Protein AF-A0A931D5M5-F1 (afdb_monomer)

Organism: NCBI:txid2758695

Sequence (207 aa):
MRTLISLIGKIFLRDEIYSTKKAITEIIHSKNYLMAQNELLLSALIAGEDRRYLKHAGYDPIAIVRAIRNKILHNRTEGASTIEQQLTRTITGKYERTATRKIKEIIISCALSATFKKQEIAYCYISTAYYGWGMNNIQQAYSRLKLNNSSLTQLQAAKLIARLRYPEPQKPQKSRKQKILLRARYIMDLQKNHSTKEDLGINNAAI

Foldseek 3Di:
DLPPLQVVCCVPVVVLLVQLVVVLVVLCPDPLLVLLPAVLLLLLLCLQQNVCLVVDQQFDPVLVVVQVCCCVPPVDHDDRGHLLLLSSCLSVVDDDPDPVVSSNSSSSSNSCSVPDDSSSSSSSSQAQAALAQPCRGNVSVCVVVVHDSVPQDSLNSLLSSLSSVQRAYNPGDPVSSVSSNVSSVSSVVSSVVVVPDDDPPPPPPDD

Radius of gyration: 17.16 Å; Cα contacts (8 Å, |Δi|>4): 255; chains: 1; bounding box: 44×45×46 Å

pLDDT: mean 89.65, std 15.26, range [30.61, 98.75]

Solvent-accessible surface area (backbone atoms only — not comparable to full-atom values): 11383 Å² total; per-residue (Å²): 113,78,65,58,54,51,52,53,34,59,69,79,36,39,66,62,42,51,53,53,51,51,51,50,59,56,38,68,76,32,72,36,24,62,70,32,73,38,71,56,42,52,53,28,40,35,47,60,62,25,80,56,62,90,78,47,56,23,53,41,68,68,41,40,53,50,24,52,49,35,34,72,78,63,73,39,88,57,83,42,64,31,65,43,28,52,35,42,33,63,75,68,67,63,78,70,98,46,70,68,55,52,52,52,31,39,44,42,8,32,56,46,50,75,73,47,55,71,67,57,53,52,24,47,30,54,16,53,40,55,41,30,64,85,12,60,22,39,59,47,40,29,64,74,68,69,56,49,82,93,75,60,45,66,67,56,29,17,36,54,49,26,12,65,84,47,47,43,57,82,71,85,48,74,70,56,55,48,54,21,50,56,45,14,52,52,22,52,50,44,45,62,73,54,73,77,64,89,80,78,80,75,70,95,78,77,135

Secondary structure (DSSP, 8-state):
-HHHHHHHHHHHSHHHHHHHHHHHHHHHTSHHHHHH--HHHHHHHHHHH-TTGGG-SS--HHHHHHHHHHHHHH--------HHHHHHHHHH------HHHHHHHHHHHHHHHTTS-HHHHHHHHHHH---BTTB-SHHHHHHHHT--GGG--HHHHHHHHHHHHSPBPSS--HHHHHHHHHHHHHHHHHHHHHTTSSTT-------

Structure (mmCIF, N/CA/C/O backbone):
data_AF-A0A931D5M5-F1
#
_entry.id   AF-A0A931D5M5-F1
#
loop_
_atom_site.group_PDB
_atom_site.id
_atom_site.type_symbol
_atom_site.label_atom_id
_atom_site.label_alt_id
_atom_site.label_comp_id
_atom_site.label_asym_id
_atom_site.label_entity_id
_atom_site.label_seq_id
_atom_site.pdbx_PDB_ins_code
_atom_site.Cartn_x
_atom_site.Cartn_y
_atom_site.Cartn_z
_atom_site.occupancy
_atom_site.B_iso_or_equiv
_atom_site.auth_seq_id
_atom_site.auth_comp_id
_atom_site.auth_asym_id
_atom_site.auth_atom_id
_atom_site.pdbx_PDB_model_num
ATOM 1 N N . MET A 1 1 ? -22.701 -4.360 14.345 1.00 49.16 1 MET A N 1
ATOM 2 C CA . MET A 1 1 ? -21.216 -4.441 14.407 1.00 49.16 1 MET A CA 1
ATOM 3 C C . MET A 1 1 ? -20.486 -3.141 14.051 1.00 49.16 1 MET A C 1
ATOM 5 O O . MET A 1 1 ? -19.570 -2.797 14.786 1.00 49.16 1 MET A O 1
ATOM 9 N N . ARG A 1 2 ? -20.854 -2.400 12.984 1.00 52.75 2 ARG A N 1
ATOM 10 C CA . ARG A 1 2 ? -20.194 -1.120 12.609 1.00 52.75 2 ARG A CA 1
ATOM 11 C C . ARG A 1 2 ? -20.194 -0.057 13.725 1.00 52.75 2 ARG A C 1
ATOM 13 O O . ARG A 1 2 ? -19.236 0.694 13.854 1.00 52.75 2 ARG A O 1
ATOM 20 N N . THR A 1 3 ? -21.235 -0.025 14.552 1.00 57.47 3 THR A N 1
ATOM 21 C CA . THR A 1 3 ? -21.429 0.957 15.631 1.00 57.47 3 THR A CA 1
ATOM 22 C C . THR A 1 3 ? -20.549 0.713 16.859 1.00 57.47 3 THR A C 1
ATOM 24 O O . THR A 1 3 ? -19.981 1.661 17.388 1.00 57.47 3 THR A O 1
ATOM 27 N N . LEU A 1 4 ? -20.358 -0.542 17.277 1.00 56.69 4 LEU A N 1
ATOM 28 C CA . LEU A 1 4 ? -19.637 -0.867 18.516 1.00 56.69 4 LEU A CA 1
ATOM 29 C C . LEU A 1 4 ? -18.119 -0.633 18.402 1.00 56.69 4 LEU A C 1
ATOM 31 O O . LEU A 1 4 ? -17.522 -0.002 19.268 1.00 56.69 4 LEU A O 1
ATOM 35 N N . ILE A 1 5 ? -17.503 -1.065 17.294 1.00 62.16 5 ILE A N 1
ATOM 36 C CA . ILE A 1 5 ? -16.070 -0.833 17.021 1.00 62.16 5 ILE A CA 1
ATOM 37 C C . ILE A 1 5 ? -15.792 0.669 16.851 1.00 62.16 5 ILE A C 1
ATOM 39 O O . ILE A 1 5 ? -14.771 1.173 17.316 1.00 62.16 5 ILE A O 1
ATOM 43 N N . SER A 1 6 ? -16.728 1.399 16.234 1.00 60.28 6 SER A N 1
ATOM 44 C CA . SER A 1 6 ? -16.649 2.856 16.113 1.00 60.28 6 SER A CA 1
ATOM 45 C C . SER A 1 6 ? -16.713 3.550 17.478 1.00 60.28 6 SER A C 1
ATOM 47 O O . SER A 1 6 ? -15.959 4.494 17.708 1.00 60.28 6 SER A O 1
ATOM 49 N N . LEU A 1 7 ? -17.557 3.069 18.396 1.00 62.12 7 LEU A N 1
ATOM 50 C CA . LEU A 1 7 ? -17.701 3.629 19.741 1.00 62.12 7 LEU A CA 1
ATOM 51 C C . LEU A 1 7 ? -16.447 3.395 20.597 1.00 62.12 7 LEU A C 1
ATOM 53 O O . LEU A 1 7 ? -15.910 4.343 21.162 1.00 62.12 7 LEU A O 1
ATOM 57 N N . ILE A 1 8 ? -15.920 2.166 20.615 1.00 65.94 8 ILE A N 1
ATOM 58 C CA . ILE A 1 8 ? -14.684 1.819 21.342 1.00 65.94 8 ILE A CA 1
ATOM 59 C C . ILE A 1 8 ? -13.495 2.622 20.800 1.00 65.94 8 ILE A C 1
ATOM 61 O O . ILE A 1 8 ? -12.710 3.175 21.571 1.00 65.94 8 ILE A O 1
ATOM 65 N N . GLY A 1 9 ? -13.383 2.746 19.473 1.00 66.50 9 GLY A N 1
ATOM 66 C CA . GLY A 1 9 ? -12.336 3.546 18.839 1.00 66.50 9 GLY A CA 1
ATOM 67 C C . GLY A 1 9 ? -12.401 5.027 19.210 1.00 66.50 9 GLY A C 1
ATOM 68 O O . GLY A 1 9 ? -11.366 5.627 19.486 1.00 66.50 9 GLY A O 1
ATOM 69 N N . LYS A 1 10 ? -13.605 5.609 19.280 1.00 66.19 10 LYS A N 1
ATOM 70 C CA . LYS A 1 10 ? -13.805 7.007 19.696 1.00 66.19 10 LYS A CA 1
ATOM 71 C C . LYS A 1 10 ? -13.414 7.273 21.151 1.00 66.19 10 LYS A C 1
ATOM 73 O O . LYS A 1 10 ? -13.104 8.416 21.461 1.00 66.19 10 LYS A O 1
ATOM 78 N N . ILE A 1 11 ? -13.435 6.256 22.012 1.00 73.12 11 ILE A N 1
ATOM 79 C CA . ILE A 1 11 ? -13.075 6.391 23.429 1.00 73.12 11 ILE A CA 1
ATOM 80 C C . ILE A 1 11 ? -11.569 6.173 23.623 1.00 73.12 11 ILE A C 1
ATOM 82 O O . ILE A 1 11 ? -10.901 7.026 24.193 1.00 73.12 11 ILE A O 1
ATOM 86 N N . PHE A 1 12 ? -11.012 5.073 23.107 1.00 81.62 12 PHE A N 1
ATOM 87 C CA . PHE A 1 12 ? -9.635 4.665 23.426 1.00 81.62 12 PHE A CA 1
ATOM 88 C C . PHE A 1 12 ? -8.576 5.076 22.398 1.00 81.62 12 PHE A C 1
ATOM 90 O O . PHE A 1 12 ? -7.394 5.090 22.726 1.00 81.62 12 PHE A O 1
ATOM 97 N N . LEU A 1 13 ? -8.968 5.379 21.156 1.00 89.12 13 LEU A N 1
ATOM 98 C CA . LEU A 1 13 ? -8.047 5.712 20.058 1.00 89.12 13 LEU A CA 1
ATOM 99 C C . LEU A 1 13 ? -8.404 7.054 19.404 1.00 89.12 13 LEU A C 1
ATOM 101 O O . LEU A 1 13 ? -8.072 7.277 18.240 1.00 89.12 13 LEU A O 1
ATOM 105 N N . ARG A 1 14 ? -9.103 7.944 20.121 1.00 89.62 14 ARG A N 1
ATOM 106 C CA . ARG A 1 14 ? -9.603 9.220 19.585 1.00 89.62 14 ARG A CA 1
ATOM 107 C C . ARG A 1 14 ? -8.501 10.029 18.906 1.00 89.62 14 ARG A C 1
ATOM 109 O O . ARG A 1 14 ?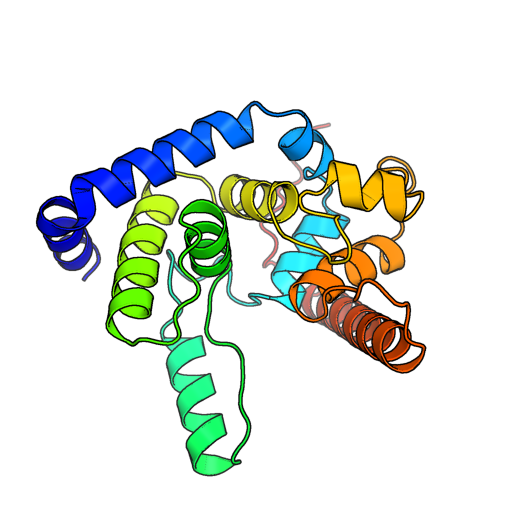 -8.669 10.434 17.758 1.00 89.62 14 ARG A O 1
ATOM 116 N N . ASP A 1 15 ? -7.381 10.207 19.597 1.00 91.12 15 ASP A N 1
ATOM 117 C CA . ASP A 1 15 ? -6.273 11.041 19.131 1.00 91.12 15 ASP A CA 1
ATOM 118 C C . ASP A 1 15 ? -5.525 10.390 17.964 1.00 91.12 15 ASP A C 1
ATOM 120 O O . ASP A 1 15 ? -5.171 11.061 16.994 1.00 91.12 15 ASP A O 1
ATOM 124 N N . GLU A 1 16 ? -5.352 9.065 17.995 1.00 92.62 16 GLU A N 1
ATOM 125 C CA . GLU A 1 16 ? -4.755 8.296 16.894 1.00 92.62 16 GLU A CA 1
ATOM 126 C C . GLU A 1 16 ? -5.644 8.355 15.640 1.00 92.62 16 GLU A C 1
ATOM 128 O O . GLU A 1 16 ? -5.153 8.561 14.531 1.00 92.62 16 GLU A O 1
ATOM 133 N N . ILE A 1 17 ? -6.967 8.246 15.797 1.00 95.00 17 ILE A N 1
ATOM 134 C CA . ILE A 1 17 ? -7.922 8.393 14.694 1.00 95.00 17 ILE A CA 1
ATOM 135 C C . ILE A 1 17 ? -7.897 9.825 14.149 1.00 95.00 17 ILE A C 1
ATOM 137 O O . ILE A 1 17 ? -7.840 10.006 12.934 1.00 95.00 17 ILE A O 1
ATOM 141 N N . TYR A 1 18 ? -7.943 10.836 15.019 1.00 95.06 18 TYR A N 1
ATOM 142 C CA . TYR A 1 18 ? -7.941 12.242 14.613 1.00 95.06 18 TYR A CA 1
ATOM 143 C C . TYR A 1 18 ? -6.662 12.608 13.854 1.00 95.06 18 TYR A C 1
ATOM 145 O O . TYR A 1 18 ? -6.737 13.122 12.738 1.00 95.06 18 TYR A O 1
ATOM 153 N N . SER A 1 19 ? -5.498 12.274 14.413 1.00 96.38 19 SER A N 1
ATOM 154 C CA . SER A 1 19 ? -4.199 12.521 13.777 1.00 96.38 19 SER A CA 1
ATOM 155 C C . SER A 1 19 ? -4.056 11.784 12.444 1.00 96.38 19 SER A C 1
ATOM 157 O O . SER A 1 19 ? -3.632 12.391 11.462 1.00 96.38 19 SER A O 1
ATOM 159 N N . THR A 1 20 ? -4.492 10.521 12.353 1.00 96.56 20 THR A N 1
ATOM 160 C CA . THR A 1 20 ? -4.446 9.762 11.089 1.00 96.56 20 THR A CA 1
ATOM 161 C C . THR A 1 20 ? -5.367 10.373 10.030 1.00 96.56 20 THR A C 1
ATOM 163 O O . THR A 1 20 ? -4.983 10.474 8.866 1.00 96.56 20 THR A O 1
ATOM 166 N N . LYS A 1 21 ? -6.572 10.825 10.410 1.00 97.31 21 LYS A N 1
ATOM 167 C CA . LYS A 1 21 ? -7.480 11.523 9.484 1.00 97.31 21 LYS A CA 1
ATOM 168 C C . LYS A 1 21 ? -6.884 12.842 9.002 1.00 97.31 21 LYS A C 1
ATOM 170 O O . LYS A 1 21 ? -6.918 13.102 7.804 1.00 97.31 21 LYS A O 1
ATOM 175 N N . LYS A 1 22 ? -6.303 13.634 9.908 1.00 97.94 22 LYS A N 1
ATOM 176 C CA . LYS A 1 22 ? -5.623 14.888 9.564 1.00 97.94 22 LYS A CA 1
ATOM 177 C C . LYS A 1 22 ? -4.497 14.647 8.552 1.00 97.94 22 LYS A C 1
ATOM 179 O O . LYS A 1 22 ? -4.464 15.313 7.523 1.00 97.94 22 LYS A O 1
ATOM 184 N N . ALA A 1 23 ? -3.654 13.642 8.791 1.00 97.88 23 ALA A N 1
ATOM 185 C CA . ALA A 1 23 ? -2.578 13.274 7.874 1.00 97.88 23 ALA A CA 1
ATOM 186 C C . ALA A 1 23 ? -3.101 12.890 6.477 1.00 97.88 23 ALA A C 1
ATOM 188 O O . ALA A 1 23 ? -2.530 13.304 5.474 1.00 97.88 23 ALA A O 1
ATOM 189 N N . IL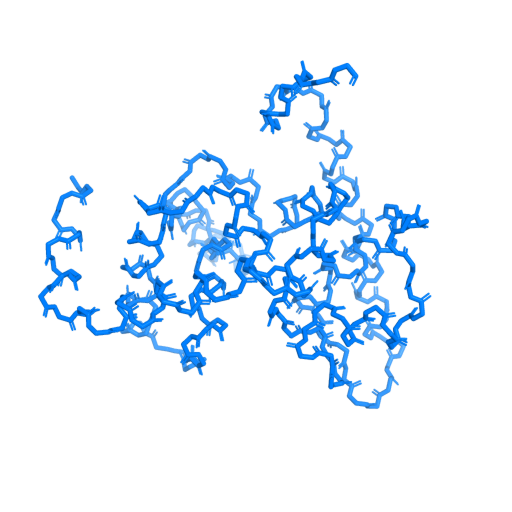E A 1 24 ? -4.207 12.142 6.379 1.00 97.88 24 ILE A N 1
ATOM 190 C CA . ILE A 1 24 ? -4.812 11.803 5.077 1.00 97.88 24 ILE A CA 1
ATOM 191 C C . ILE A 1 24 ? -5.317 13.049 4.355 1.00 97.88 24 ILE A C 1
ATOM 193 O O . ILE A 1 24 ? -5.061 13.192 3.162 1.00 97.88 24 ILE A O 1
ATOM 197 N N . THR A 1 25 ? -5.979 13.965 5.062 1.00 98.06 25 THR A N 1
ATOM 198 C CA . THR A 1 25 ? -6.413 15.236 4.473 1.00 98.06 25 THR A CA 1
ATOM 199 C C . THR A 1 25 ? -5.227 16.026 3.920 1.00 98.06 25 THR A C 1
ATOM 201 O O . THR A 1 25 ? -5.313 16.548 2.813 1.00 98.06 25 THR A O 1
ATOM 204 N N . GLU A 1 26 ? -4.099 16.080 4.630 1.00 98.00 26 GLU A N 1
ATOM 205 C CA . GLU A 1 26 ? -2.875 16.731 4.140 1.00 98.00 26 GLU A CA 1
ATOM 206 C C . GLU A 1 26 ? -2.300 16.019 2.902 1.00 98.00 26 GLU A C 1
ATOM 208 O O . GLU A 1 26 ? -1.929 16.670 1.924 1.00 98.00 26 GLU A O 1
ATOM 213 N N . ILE A 1 27 ? -2.282 14.681 2.902 1.00 98.19 27 ILE A N 1
ATOM 214 C CA . ILE A 1 27 ? -1.800 13.879 1.770 1.00 98.19 27 ILE A CA 1
ATOM 215 C C . ILE A 1 27 ? -2.632 14.144 0.514 1.00 98.19 27 ILE A C 1
ATOM 217 O O . ILE A 1 27 ? -2.037 14.332 -0.545 1.00 98.19 27 ILE A O 1
ATOM 221 N N . ILE A 1 28 ? -3.964 14.204 0.617 1.00 98.19 28 ILE A N 1
ATOM 222 C CA . ILE A 1 28 ? -4.872 14.435 -0.525 1.00 98.19 28 ILE A CA 1
ATOM 223 C C . ILE A 1 28 ? -4.529 15.730 -1.280 1.00 98.19 28 ILE A C 1
ATOM 225 O O . ILE A 1 28 ? -4.653 15.782 -2.501 1.00 98.19 28 ILE A O 1
ATOM 229 N N . HIS A 1 29 ? -4.024 16.752 -0.586 1.00 97.19 29 HIS A N 1
ATOM 230 C CA . HIS A 1 29 ? -3.641 18.033 -1.190 1.00 97.19 29 HIS A CA 1
ATOM 231 C C . HIS A 1 29 ? -2.169 18.086 -1.644 1.00 97.19 29 HIS A C 1
ATOM 233 O O . HIS A 1 29 ? -1.679 19.129 -2.077 1.00 97.19 29 HIS A O 1
ATOM 239 N N . SER A 1 30 ? -1.428 16.979 -1.547 1.00 97.88 30 SER A N 1
ATOM 240 C CA . SER A 1 30 ? 0.002 16.934 -1.861 1.00 97.88 30 SER A CA 1
ATOM 241 C C . SER A 1 30 ? 0.287 16.613 -3.334 1.00 97.88 30 SER A C 1
ATOM 243 O O . SER A 1 30 ? -0.449 15.885 -4.001 1.00 97.88 30 SER A O 1
ATOM 245 N N . LYS A 1 31 ? 1.454 17.050 -3.831 1.00 97.31 31 LYS A N 1
ATOM 246 C CA . LYS A 1 31 ? 1.955 16.656 -5.165 1.00 97.31 31 LYS A CA 1
ATOM 247 C C . LYS A 1 31 ? 2.104 15.136 -5.314 1.00 97.31 31 LYS A C 1
ATOM 249 O O . LYS A 1 31 ? 1.871 14.600 -6.393 1.00 97.31 31 LYS A O 1
ATOM 254 N N . ASN A 1 32 ? 2.456 14.438 -4.231 1.00 97.69 32 ASN A N 1
ATOM 255 C CA . ASN A 1 32 ? 2.562 12.978 -4.222 1.00 97.69 32 ASN A CA 1
ATOM 256 C C . ASN A 1 32 ? 1.213 12.311 -4.512 1.00 97.69 32 ASN A C 1
ATOM 258 O O . ASN A 1 32 ? 1.173 11.307 -5.216 1.00 97.69 32 ASN A O 1
ATOM 262 N N . TYR A 1 33 ? 0.112 12.860 -3.997 1.00 98.31 33 TYR A N 1
ATOM 263 C CA . TYR A 1 33 ? -1.219 12.330 -4.272 1.00 98.31 33 TYR A CA 1
ATOM 264 C C . TYR A 1 33 ? -1.592 12.490 -5.747 1.00 98.31 33 TYR A C 1
ATOM 266 O O . TYR A 1 33 ? -1.984 11.508 -6.370 1.00 98.31 33 TYR A O 1
ATOM 274 N N . LEU A 1 34 ? -1.343 13.662 -6.343 1.00 97.19 34 LEU A N 1
ATOM 275 C CA . LEU A 1 34 ? -1.560 13.884 -7.781 1.00 97.19 34 LEU A CA 1
ATOM 276 C C . LEU A 1 34 ? -0.754 12.903 -8.649 1.00 97.19 34 LEU A C 1
ATOM 278 O O . LEU A 1 34 ? -1.274 12.342 -9.607 1.00 97.19 34 LEU A O 1
ATOM 282 N N . MET A 1 35 ? 0.507 12.634 -8.295 1.00 96.81 35 MET A N 1
ATOM 283 C CA . MET A 1 35 ? 1.324 11.634 -9.000 1.00 96.81 35 MET A CA 1
ATOM 284 C C . MET A 1 35 ? 0.794 10.202 -8.840 1.00 96.81 35 MET A C 1
ATOM 286 O O . MET A 1 35 ? 0.981 9.376 -9.731 1.00 96.81 35 MET A O 1
ATOM 290 N N . ALA A 1 36 ? 0.163 9.893 -7.705 1.00 97.69 36 ALA A N 1
ATOM 291 C CA . ALA A 1 36 ? -0.410 8.581 -7.430 1.00 97.69 36 ALA A CA 1
ATOM 292 C C . ALA A 1 36 ? -1.728 8.324 -8.180 1.00 97.69 36 ALA A C 1
ATOM 294 O O . ALA A 1 36 ? -2.094 7.157 -8.336 1.00 97.69 36 ALA A O 1
ATOM 295 N N . GLN A 1 37 ? -2.418 9.373 -8.649 1.00 97.19 37 GLN A N 1
ATOM 296 C CA . GLN A 1 37 ? -3.671 9.298 -9.412 1.00 97.19 37 GLN A CA 1
ATOM 297 C C . GLN A 1 37 ? -3.444 8.778 -10.840 1.00 97.19 37 GLN A C 1
ATOM 299 O O . GLN A 1 37 ? -3.581 9.490 -11.830 1.00 97.19 37 GLN A O 1
ATOM 304 N N . ASN A 1 38 ? -3.072 7.504 -10.938 1.00 96.56 38 ASN A N 1
ATOM 305 C CA . ASN A 1 38 ? -2.899 6.773 -12.184 1.00 96.56 38 ASN A CA 1
ATOM 306 C C . ASN A 1 38 ? -3.651 5.437 -12.093 1.00 96.56 38 ASN A C 1
ATOM 308 O O . ASN A 1 38 ? -3.416 4.640 -11.178 1.00 96.56 38 ASN A O 1
ATOM 312 N N . GLU A 1 39 ? -4.540 5.172 -13.050 1.00 95.69 39 GLU A N 1
ATOM 313 C CA . GLU A 1 39 ? -5.401 3.983 -13.044 1.00 95.69 39 GLU A CA 1
ATOM 314 C C . GLU A 1 39 ? -4.613 2.670 -13.079 1.00 95.69 39 GLU A C 1
ATOM 316 O O . GLU A 1 39 ? -5.008 1.690 -12.442 1.00 95.69 39 GLU A O 1
ATOM 321 N N . LEU A 1 40 ? -3.455 2.648 -13.749 1.00 97.31 40 LEU A N 1
ATOM 322 C CA . LEU A 1 40 ? -2.593 1.468 -13.785 1.00 97.31 40 LEU A CA 1
ATOM 323 C C . LEU A 1 40 ? -2.037 1.147 -12.396 1.00 97.31 40 LEU A C 1
ATOM 325 O O . LEU A 1 40 ? -1.927 -0.028 -12.040 1.00 97.31 40 LEU A O 1
ATOM 329 N N . LEU A 1 41 ? -1.710 2.172 -11.599 1.00 98.31 41 LEU A N 1
ATOM 330 C CA . LEU A 1 41 ? -1.263 1.997 -10.216 1.00 98.31 41 LEU A CA 1
ATOM 331 C C . LEU A 1 41 ? -2.408 1.535 -9.319 1.00 98.31 41 LEU A C 1
ATOM 333 O O . LEU A 1 41 ? -2.224 0.583 -8.561 1.00 98.31 41 LEU A O 1
ATOM 337 N N . LEU A 1 42 ? -3.581 2.166 -9.429 1.00 97.56 42 LEU A N 1
ATOM 338 C CA . LEU A 1 42 ? -4.760 1.798 -8.644 1.00 97.56 42 LEU A CA 1
ATOM 339 C C . LEU A 1 42 ? -5.166 0.343 -8.904 1.00 97.56 42 LEU A C 1
ATOM 341 O O . LEU A 1 42 ? -5.303 -0.449 -7.971 1.00 97.56 42 LEU A O 1
ATOM 345 N N . SER A 1 43 ? -5.295 -0.023 -10.178 1.00 96.75 43 SER A N 1
ATOM 346 C CA . SER A 1 43 ? -5.646 -1.377 -10.598 1.00 96.75 43 SER A CA 1
ATOM 347 C C . SER A 1 43 ? -4.602 -2.398 -10.132 1.00 96.75 43 SER A C 1
ATOM 349 O O . SER A 1 43 ? -4.956 -3.448 -9.589 1.00 96.75 43 SER A O 1
ATOM 351 N N . ALA A 1 44 ? -3.307 -2.087 -10.269 1.00 97.94 44 ALA A N 1
ATOM 352 C CA . ALA A 1 44 ? -2.239 -2.980 -9.825 1.00 97.94 44 ALA A CA 1
ATOM 353 C C . ALA A 1 44 ? -2.228 -3.152 -8.298 1.00 97.94 44 ALA A C 1
ATOM 355 O O . ALA A 1 44 ? -2.003 -4.264 -7.812 1.00 97.94 44 ALA A O 1
ATOM 356 N N . LEU A 1 45 ? -2.493 -2.078 -7.544 1.00 98.06 45 LEU A N 1
ATOM 357 C CA . LEU A 1 45 ? -2.595 -2.109 -6.087 1.00 98.06 45 LEU A CA 1
ATOM 358 C C . LEU A 1 45 ? -3.744 -3.013 -5.639 1.00 98.06 45 LEU A C 1
ATOM 360 O O . LEU A 1 45 ? -3.520 -3.910 -4.831 1.00 98.06 45 LEU A O 1
ATOM 364 N N . ILE A 1 46 ? -4.948 -2.811 -6.178 1.00 96.38 46 ILE A N 1
ATOM 365 C CA . ILE A 1 46 ? -6.131 -3.599 -5.808 1.00 96.38 46 ILE A CA 1
ATOM 366 C C . ILE A 1 46 ? -5.908 -5.077 -6.149 1.00 96.38 46 ILE A C 1
ATOM 368 O O . ILE A 1 46 ? -6.044 -5.941 -5.284 1.00 96.38 46 ILE A O 1
ATOM 372 N N . ALA A 1 47 ? -5.483 -5.384 -7.378 1.00 95.00 47 ALA A N 1
ATOM 373 C CA . ALA A 1 47 ? -5.240 -6.764 -7.794 1.00 95.00 47 ALA A CA 1
ATOM 374 C C . ALA A 1 47 ? -4.140 -7.439 -6.956 1.00 95.00 47 ALA A C 1
ATOM 376 O O . ALA A 1 47 ? -4.261 -8.602 -6.562 1.00 95.00 47 ALA A O 1
ATOM 377 N N . GLY A 1 48 ? -3.056 -6.714 -6.671 1.00 93.75 48 GLY A N 1
ATOM 378 C CA . GLY A 1 48 ? -1.918 -7.237 -5.931 1.00 93.75 48 GLY A CA 1
ATOM 379 C C . GLY A 1 48 ? -2.192 -7.421 -4.445 1.00 93.75 48 GLY A C 1
ATOM 380 O O . GLY A 1 48 ? -1.931 -8.501 -3.907 1.00 93.75 48 GLY A O 1
ATOM 381 N N . GLU A 1 49 ? -2.675 -6.382 -3.780 1.00 94.69 49 GLU A N 1
ATOM 382 C CA . GLU A 1 49 ? -2.681 -6.287 -2.321 1.00 94.69 49 GLU A CA 1
ATOM 383 C C . GLU A 1 49 ? -4.037 -6.624 -1.698 1.00 94.69 49 GLU A C 1
ATOM 385 O O . GLU A 1 49 ? -4.072 -7.201 -0.612 1.00 94.69 49 GLU A O 1
ATOM 390 N N . ASP A 1 50 ? -5.149 -6.330 -2.377 1.00 95.00 50 ASP A N 1
ATOM 391 C CA . ASP A 1 50 ? -6.483 -6.439 -1.787 1.00 95.00 50 ASP A CA 1
ATOM 392 C C . ASP A 1 50 ? -7.575 -6.675 -2.844 1.00 95.00 50 ASP A C 1
ATOM 394 O O . ASP A 1 50 ? -8.331 -5.785 -3.225 1.00 95.00 50 ASP A O 1
ATOM 398 N N . ARG A 1 51 ? -7.699 -7.918 -3.325 1.00 91.44 51 ARG A N 1
ATOM 399 C CA . ARG A 1 51 ? -8.660 -8.278 -4.391 1.00 91.44 51 ARG A CA 1
ATOM 400 C C . ARG A 1 51 ? -10.129 -8.052 -4.027 1.00 91.44 51 ARG A C 1
ATOM 402 O O . ARG A 1 51 ? -10.985 -8.072 -4.903 1.00 91.44 51 ARG A O 1
ATOM 409 N N . ARG A 1 52 ? -10.442 -7.898 -2.739 1.00 92.62 52 ARG A N 1
ATOM 410 C CA . ARG A 1 52 ? -11.799 -7.630 -2.247 1.00 92.62 52 ARG A CA 1
ATOM 411 C C . ARG A 1 52 ? -11.935 -6.194 -1.753 1.00 92.62 52 ARG A C 1
ATOM 413 O O . ARG A 1 52 ? -12.859 -5.921 -0.993 1.00 92.62 52 ARG A O 1
ATOM 420 N N . TYR A 1 53 ? -11.066 -5.287 -2.206 1.00 95.31 53 TYR A N 1
ATOM 421 C CA . TYR A 1 53 ? -10.966 -3.922 -1.699 1.00 95.31 53 TYR A CA 1
ATOM 422 C C . TYR A 1 53 ? -12.305 -3.185 -1.623 1.00 95.31 53 TYR A C 1
ATOM 424 O O . TYR A 1 53 ? -12.598 -2.515 -0.635 1.00 95.31 53 TYR A O 1
ATOM 432 N N . LEU A 1 54 ? -13.156 -3.352 -2.636 1.00 93.06 54 LEU A N 1
ATOM 433 C CA . LEU A 1 54 ? -14.464 -2.697 -2.707 1.00 93.06 54 LEU A CA 1
ATOM 434 C C . LEU A 1 54 ? -15.561 -3.399 -1.888 1.00 93.06 54 LEU A C 1
ATOM 436 O O . LEU A 1 54 ? -16.636 -2.844 -1.699 1.00 93.06 54 LEU A O 1
ATOM 440 N N . LYS A 1 55 ? -15.300 -4.604 -1.368 1.00 94.00 55 LYS A N 1
ATOM 441 C CA . LYS A 1 55 ? -16.282 -5.475 -0.693 1.00 94.00 55 LYS A CA 1
ATOM 442 C C . LYS A 1 55 ? -16.155 -5.460 0.834 1.00 94.00 55 LYS A C 1
ATOM 444 O O . LYS A 1 55 ? -16.774 -6.280 1.513 1.00 94.00 55 LYS A O 1
ATOM 449 N N . HIS A 1 56 ? -15.340 -4.566 1.392 1.00 95.00 56 HIS A N 1
ATOM 450 C CA . HIS A 1 56 ? -15.122 -4.441 2.836 1.00 95.00 56 HIS A CA 1
ATOM 451 C C . HIS A 1 56 ? -14.970 -2.978 3.276 1.00 95.00 56 HIS A C 1
ATOM 453 O O . HIS A 1 56 ? -15.005 -2.074 2.447 1.00 95.00 56 HIS A O 1
ATOM 459 N N . ALA A 1 57 ? -14.840 -2.722 4.581 1.00 94.25 57 ALA A N 1
ATOM 460 C CA . ALA A 1 57 ? -14.767 -1.368 5.144 1.00 94.25 57 ALA A CA 1
ATOM 461 C C . ALA A 1 57 ? -13.641 -1.237 6.186 1.00 94.25 57 ALA A C 1
ATOM 463 O O . ALA A 1 57 ? -13.898 -1.009 7.367 1.00 94.25 57 ALA A O 1
ATOM 464 N N . GLY A 1 58 ? -12.391 -1.446 5.758 1.00 94.00 58 GLY A N 1
ATOM 465 C CA . GLY A 1 58 ? -11.191 -1.299 6.595 1.00 94.00 58 GLY A CA 1
ATOM 466 C C . GLY A 1 58 ? -10.632 -2.602 7.176 1.00 94.00 58 GLY A C 1
ATOM 467 O O . GLY A 1 58 ? -9.514 -2.631 7.686 1.00 94.00 58 GLY A O 1
ATOM 468 N N . TYR A 1 59 ? -11.378 -3.700 7.102 1.00 95.81 59 TYR A N 1
ATOM 469 C CA . TYR A 1 59 ? -10.876 -5.045 7.369 1.00 95.81 59 TYR A CA 1
ATOM 470 C C . TYR A 1 59 ? -11.704 -6.067 6.600 1.00 95.81 59 TYR A C 1
ATOM 472 O O . TYR A 1 59 ? -12.895 -5.857 6.378 1.00 95.81 59 TYR A O 1
ATOM 480 N N . ASP A 1 60 ? -11.083 -7.186 6.232 1.00 95.94 60 ASP A N 1
ATOM 481 C CA . ASP A 1 60 ? -11.736 -8.250 5.479 1.00 95.94 60 ASP A CA 1
ATOM 482 C C . ASP A 1 60 ? -11.819 -9.553 6.308 1.00 95.94 60 ASP A C 1
ATOM 484 O O . ASP A 1 60 ? -10.836 -10.300 6.376 1.00 95.94 60 ASP A O 1
ATOM 488 N N . PRO A 1 61 ? -12.995 -9.882 6.885 1.00 93.88 61 PRO A N 1
ATOM 489 C CA . PRO A 1 61 ? -13.218 -11.149 7.583 1.00 93.88 61 PRO A CA 1
ATOM 490 C C . PRO A 1 61 ? -12.950 -12.387 6.719 1.00 93.88 61 PRO A C 1
ATOM 492 O O . PRO A 1 61 ? -12.372 -13.359 7.199 1.00 93.88 61 PRO A O 1
ATOM 495 N N . ILE A 1 62 ? -13.327 -12.358 5.437 1.00 93.94 62 ILE A N 1
ATOM 496 C CA . ILE A 1 62 ? -13.149 -13.494 4.523 1.00 93.94 62 ILE A CA 1
ATOM 497 C C . ILE A 1 62 ? -11.661 -13.697 4.233 1.00 93.94 62 ILE A C 1
ATOM 499 O O . ILE A 1 62 ? -11.185 -14.832 4.216 1.00 93.94 62 ILE A O 1
ATOM 503 N N . ALA A 1 63 ? -10.895 -12.618 4.045 1.00 92.06 63 ALA A N 1
ATOM 504 C CA . ALA A 1 63 ? -9.447 -12.717 3.879 1.00 92.06 63 ALA A CA 1
ATOM 505 C C . ALA A 1 63 ? -8.757 -13.240 5.145 1.00 92.06 63 ALA A C 1
ATOM 507 O O . ALA A 1 63 ? -7.834 -14.046 5.024 1.00 92.06 63 ALA A O 1
ATOM 508 N N . ILE A 1 64 ? -9.214 -12.829 6.333 1.00 92.38 64 ILE A N 1
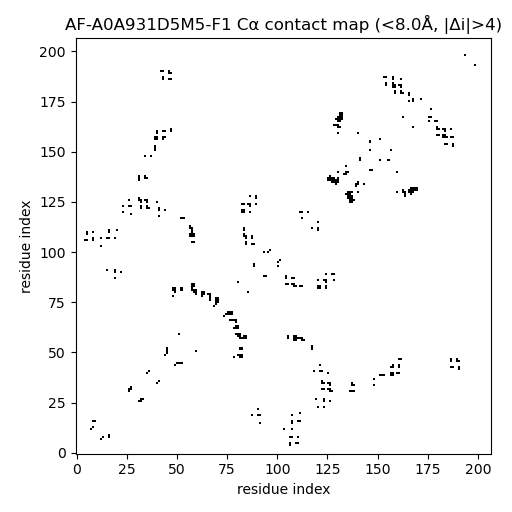ATOM 509 C CA . ILE A 1 64 ? -8.704 -13.324 7.620 1.00 92.38 64 ILE A CA 1
ATOM 510 C C . ILE A 1 64 ? -8.964 -14.826 7.756 1.00 92.38 64 ILE A C 1
ATOM 512 O O . ILE A 1 64 ? -8.017 -15.588 7.948 1.00 92.38 64 ILE A O 1
ATOM 516 N N . VAL A 1 65 ? -10.212 -15.272 7.580 1.00 94.06 65 VAL A N 1
ATOM 517 C CA . VAL A 1 65 ? -10.577 -16.696 7.670 1.00 94.06 65 VAL A CA 1
ATOM 518 C C . VAL A 1 65 ? -9.815 -17.524 6.634 1.00 94.06 65 VAL A C 1
ATOM 520 O O . VAL A 1 65 ? -9.249 -18.563 6.973 1.00 94.06 65 VAL A O 1
ATOM 523 N N . ARG A 1 66 ? -9.711 -17.047 5.385 1.00 92.38 66 ARG A N 1
ATOM 524 C CA . ARG A 1 66 ? -8.916 -17.703 4.333 1.00 92.38 66 ARG A CA 1
ATOM 525 C C . ARG A 1 66 ? -7.447 -17.845 4.733 1.00 92.38 66 ARG A C 1
ATOM 527 O O . ARG A 1 66 ? -6.871 -18.912 4.527 1.00 92.38 66 ARG A O 1
ATOM 534 N N . ALA A 1 67 ? -6.839 -16.791 5.277 1.00 91.31 67 ALA A N 1
ATOM 535 C CA . ALA A 1 67 ? -5.439 -16.817 5.688 1.00 91.31 67 ALA A CA 1
ATOM 536 C C . ALA A 1 67 ? -5.204 -17.793 6.851 1.00 91.31 67 ALA A C 1
ATOM 538 O O . ALA A 1 67 ? -4.243 -18.559 6.806 1.00 91.31 67 ALA A O 1
ATOM 539 N N . ILE A 1 68 ? -6.104 -17.821 7.840 1.00 92.00 68 ILE A N 1
ATOM 540 C CA . ILE A 1 68 ? -6.058 -18.773 8.960 1.00 92.00 68 ILE A CA 1
ATOM 541 C C . ILE A 1 68 ? -6.187 -20.208 8.441 1.00 92.00 68 ILE A C 1
ATOM 543 O O . ILE A 1 68 ? -5.322 -21.039 8.713 1.00 92.00 68 ILE A O 1
ATOM 547 N N . ARG A 1 69 ? -7.206 -20.488 7.619 1.00 94.44 69 ARG A N 1
ATOM 548 C CA . ARG A 1 69 ? -7.428 -21.813 7.023 1.00 94.44 69 ARG A CA 1
ATOM 549 C C . ARG A 1 69 ? -6.207 -22.292 6.238 1.00 94.44 69 ARG A C 1
ATOM 551 O O . ARG A 1 69 ? -5.781 -23.428 6.401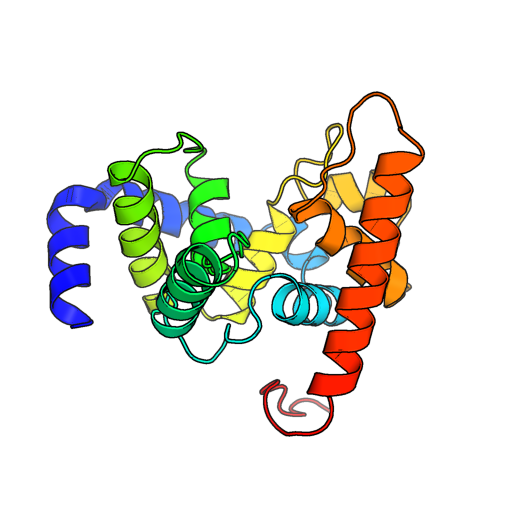 1.00 94.44 69 ARG A O 1
ATOM 558 N N . ASN A 1 70 ? -5.622 -21.438 5.398 1.00 91.44 70 ASN A N 1
ATOM 559 C CA . ASN A 1 70 ? -4.457 -21.807 4.592 1.00 91.44 70 ASN A CA 1
ATOM 560 C C . ASN A 1 70 ? -3.199 -22.033 5.446 1.00 91.44 70 ASN A C 1
ATOM 562 O O . ASN A 1 70 ? -2.384 -22.894 5.110 1.00 91.44 70 ASN A O 1
ATOM 566 N N . LYS A 1 71 ? -3.066 -21.327 6.576 1.00 92.00 71 LYS A N 1
ATOM 567 C CA . LYS A 1 71 ? -1.991 -21.575 7.537 1.00 92.00 71 LYS A CA 1
ATOM 568 C C . LYS A 1 71 ? -2.166 -22.909 8.265 1.00 92.00 71 LYS A C 1
ATOM 570 O O . LYS A 1 71 ? -1.182 -23.622 8.405 1.00 92.00 71 LYS A O 1
ATOM 575 N N . ILE A 1 72 ? -3.383 -23.249 8.687 1.00 94.38 72 ILE A N 1
ATOM 576 C CA . ILE A 1 72 ? -3.668 -24.493 9.420 1.00 94.38 72 ILE A CA 1
ATOM 577 C C . ILE A 1 72 ? -3.579 -25.712 8.495 1.00 94.38 72 ILE A C 1
ATOM 579 O O . ILE A 1 72 ? -2.870 -26.659 8.805 1.00 94.38 72 ILE A O 1
ATOM 583 N N . LEU A 1 73 ? -4.256 -25.677 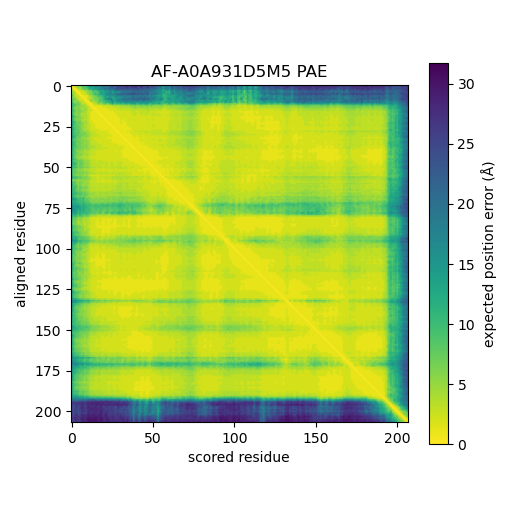7.344 1.00 94.75 73 LEU A N 1
ATOM 584 C CA . LEU A 1 73 ? -4.388 -26.848 6.469 1.00 94.75 73 LEU A CA 1
ATOM 585 C C . LEU A 1 73 ? -3.186 -27.070 5.544 1.00 94.75 73 LEU A C 1
ATOM 587 O O . LEU A 1 73 ? -2.916 -28.197 5.154 1.00 94.75 73 LEU A O 1
ATOM 591 N N . HIS A 1 74 ? -2.475 -26.004 5.164 1.00 93.25 74 HIS A N 1
ATOM 592 C CA . HIS A 1 74 ? -1.432 -26.075 4.130 1.00 93.25 74 HIS A CA 1
ATOM 593 C C . HIS A 1 74 ? -0.085 -25.495 4.582 1.00 93.25 74 HIS A C 1
ATOM 595 O O . HIS A 1 74 ? 0.809 -25.311 3.757 1.00 93.25 74 HIS A O 1
ATOM 601 N N . ASN A 1 75 ? 0.051 -25.114 5.860 1.00 90.56 75 ASN A N 1
ATOM 602 C CA . ASN A 1 75 ? 1.206 -24.389 6.408 1.00 90.56 75 ASN A CA 1
ATOM 603 C C . ASN A 1 75 ? 1.626 -23.151 5.580 1.00 90.56 75 ASN A C 1
ATOM 605 O O . ASN A 1 75 ? 2.772 -22.697 5.624 1.00 90.56 75 ASN A O 1
ATOM 609 N N . ARG A 1 76 ? 0.689 -22.569 4.821 1.00 87.56 76 ARG A N 1
ATOM 610 C CA . ARG A 1 76 ? 0.951 -21.494 3.862 1.00 87.56 76 ARG A CA 1
ATOM 611 C C . ARG A 1 76 ? 0.509 -20.154 4.435 1.00 87.56 76 ARG A C 1
ATOM 613 O O . ARG A 1 76 ? -0.671 -19.929 4.684 1.00 87.56 76 ARG A O 1
ATOM 620 N N . THR A 1 77 ? 1.457 -19.234 4.593 1.00 85.62 77 THR A N 1
ATOM 621 C CA . THR A 1 77 ? 1.175 -17.871 5.063 1.00 85.62 77 THR A CA 1
ATOM 622 C C . THR A 1 77 ? 0.669 -16.994 3.920 1.00 85.62 77 THR A C 1
ATOM 624 O O . THR A 1 77 ? 1.337 -16.846 2.895 1.00 85.62 77 THR A O 1
ATOM 627 N N . GLU A 1 78 ? -0.481 -16.352 4.116 1.00 82.50 78 GLU A N 1
ATOM 628 C CA . GLU A 1 78 ? -1.062 -15.412 3.157 1.00 82.50 78 GLU A CA 1
ATOM 629 C C . GLU A 1 78 ? -1.387 -14.063 3.800 1.00 82.50 78 GLU A C 1
ATOM 631 O O . GLU A 1 78 ? -1.610 -13.958 5.005 1.00 82.50 78 GLU A O 1
ATOM 636 N N . GLY A 1 79 ? -1.413 -13.015 2.976 1.00 83.25 79 GLY A N 1
ATOM 637 C CA . GLY A 1 79 ? -1.844 -11.692 3.409 1.00 83.25 79 GLY A CA 1
ATOM 638 C C . GLY A 1 79 ? -3.347 -11.661 3.700 1.00 83.25 79 GLY A C 1
ATOM 639 O O . GLY A 1 79 ? -4.156 -12.103 2.877 1.00 83.25 79 GLY A O 1
ATOM 640 N N . ALA A 1 80 ? -3.690 -11.110 4.863 1.00 89.75 80 ALA A N 1
ATOM 641 C CA . ALA A 1 80 ? -5.057 -10.783 5.278 1.00 89.75 80 ALA A CA 1
ATOM 642 C C . ALA A 1 80 ? -5.253 -9.280 5.550 1.00 89.75 80 ALA A C 1
ATOM 644 O O . ALA A 1 80 ? -6.316 -8.880 6.015 1.00 89.75 80 ALA A O 1
ATOM 645 N N . SER A 1 81 ? -4.218 -8.455 5.330 1.00 94.88 81 SER A N 1
ATOM 646 C CA . SER A 1 81 ? -4.313 -7.016 5.598 1.00 94.88 81 SER A CA 1
ATOM 647 C C . SER A 1 81 ? -4.897 -6.276 4.402 1.00 94.88 81 SER A C 1
ATOM 649 O O . SER A 1 81 ? -4.454 -6.516 3.283 1.00 94.88 81 SER A O 1
ATOM 651 N N . THR A 1 82 ? -5.847 -5.377 4.650 1.00 97.69 82 THR A N 1
ATOM 652 C CA . THR A 1 82 ? -6.472 -4.540 3.613 1.00 97.69 82 THR A CA 1
ATOM 653 C C . THR A 1 82 ? -5.629 -3.307 3.303 1.00 97.69 82 THR A C 1
ATOM 655 O O . THR A 1 82 ? -4.743 -2.954 4.082 1.00 97.69 82 THR A O 1
ATOM 658 N N . ILE A 1 83 ? -5.902 -2.610 2.199 1.00 98.31 83 ILE A N 1
ATOM 659 C CA . ILE A 1 83 ? -5.178 -1.371 1.849 1.00 98.31 83 ILE A CA 1
ATOM 660 C C . ILE A 1 83 ? -5.318 -0.294 2.942 1.00 98.31 83 ILE A C 1
ATOM 662 O O . ILE A 1 83 ? -4.330 0.362 3.264 1.00 98.31 83 ILE A O 1
ATOM 666 N N . GLU A 1 84 ? -6.481 -0.148 3.587 1.00 98.25 84 GLU A N 1
ATOM 667 C CA . GLU A 1 84 ? -6.666 0.803 4.701 1.00 98.25 84 GLU A CA 1
ATOM 668 C C . GLU A 1 84 ? -5.746 0.483 5.881 1.00 98.25 84 GLU A C 1
ATOM 670 O O . GLU A 1 84 ? -5.187 1.383 6.508 1.00 98.25 84 GLU A O 1
ATOM 675 N N . GLN A 1 85 ? -5.553 -0.806 6.158 1.00 97.81 85 GLN A N 1
ATOM 676 C CA . GLN A 1 85 ? -4.651 -1.280 7.203 1.00 97.81 85 GLN A CA 1
ATOM 677 C C . GLN A 1 85 ? -3.194 -1.005 6.859 1.00 97.81 85 GLN A C 1
ATOM 679 O O . GLN A 1 85 ? -2.409 -0.636 7.73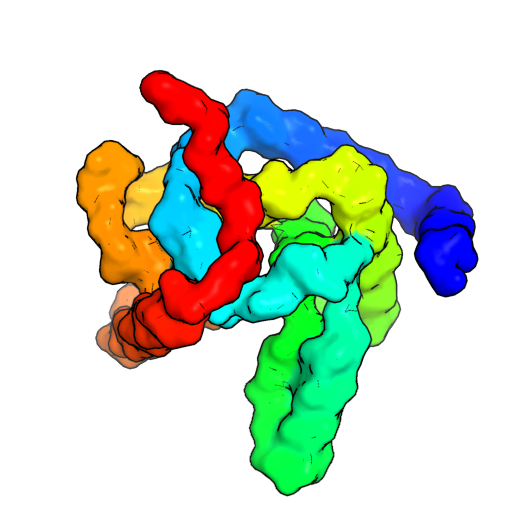4 1.00 97.81 85 GLN A O 1
ATOM 684 N N . GLN A 1 86 ? -2.830 -1.155 5.585 1.00 97.69 86 GLN A N 1
ATOM 685 C CA . GLN A 1 86 ? -1.493 -0.804 5.121 1.00 97.69 86 GLN A CA 1
ATOM 686 C C . GLN A 1 86 ? -1.254 0.709 5.227 1.00 97.69 86 GLN A C 1
ATOM 688 O O . GLN A 1 86 ? -0.234 1.100 5.790 1.00 97.69 86 GLN A O 1
ATOM 693 N N . LEU A 1 87 ? -2.214 1.544 4.812 1.00 98.31 87 LEU A N 1
ATOM 694 C CA . LEU A 1 87 ? -2.143 3.002 4.963 1.00 98.31 87 LEU A CA 1
ATOM 695 C C . LEU A 1 87 ? -2.036 3.428 6.431 1.00 98.31 87 LEU A C 1
ATOM 697 O O . LEU A 1 87 ? -1.154 4.205 6.786 1.00 98.31 87 LEU A O 1
ATOM 701 N N . THR A 1 88 ? -2.896 2.883 7.294 1.00 97.56 88 THR A N 1
ATOM 702 C CA . THR A 1 88 ? -2.892 3.162 8.737 1.00 97.56 88 THR A CA 1
ATOM 703 C C . THR A 1 88 ? -1.519 2.883 9.341 1.00 97.56 88 THR A C 1
ATOM 705 O O . THR A 1 88 ? -0.975 3.702 10.081 1.00 97.56 88 THR A O 1
ATOM 708 N N . ARG A 1 89 ? -0.921 1.738 9.001 1.00 96.25 89 ARG A N 1
ATOM 709 C CA . ARG A 1 89 ? 0.422 1.380 9.460 1.00 96.25 89 ARG A CA 1
ATOM 710 C C . ARG A 1 89 ? 1.492 2.337 8.940 1.00 96.25 89 ARG A C 1
ATOM 712 O O . ARG A 1 89 ? 2.375 2.716 9.703 1.00 96.25 89 ARG A O 1
ATOM 719 N N . THR A 1 90 ? 1.407 2.726 7.670 1.00 96.31 90 THR A N 1
ATOM 720 C CA . THR A 1 90 ? 2.344 3.673 7.059 1.00 96.31 90 THR A CA 1
ATOM 721 C C . THR A 1 90 ? 2.306 5.032 7.757 1.00 96.31 90 THR A C 1
ATOM 723 O O . THR A 1 90 ? 3.364 5.538 8.112 1.00 96.31 90 THR A O 1
ATOM 726 N N . ILE A 1 91 ? 1.116 5.581 8.023 1.00 96.00 91 ILE A N 1
ATOM 727 C CA . ILE A 1 91 ? 0.958 6.893 8.673 1.00 96.00 91 ILE A CA 1
ATOM 728 C C . ILE A 1 91 ? 1.376 6.847 10.144 1.00 96.00 91 ILE A C 1
ATOM 730 O O . ILE A 1 91 ? 2.082 7.729 10.618 1.00 96.00 91 ILE A O 1
ATOM 734 N N . THR A 1 92 ? 0.948 5.818 10.879 1.00 93.62 92 THR A N 1
ATOM 735 C CA . THR A 1 92 ? 1.233 5.723 12.321 1.00 93.62 92 THR A CA 1
ATOM 736 C C . THR A 1 92 ? 2.682 5.349 12.627 1.00 93.62 92 THR A C 1
ATOM 738 O O . THR A 1 92 ? 3.123 5.522 13.760 1.00 93.62 92 THR A O 1
ATOM 741 N N . GLY A 1 93 ? 3.415 4.786 11.660 1.00 92.94 93 GLY A N 1
ATOM 742 C CA . GLY A 1 93 ? 4.790 4.322 11.853 1.00 92.94 93 GLY A CA 1
ATOM 743 C C . GLY A 1 93 ? 4.922 3.114 12.791 1.00 92.94 93 GLY A C 1
ATOM 744 O O . GLY A 1 93 ? 6.032 2.765 13.188 1.00 92.94 93 GLY A O 1
ATOM 745 N N . LYS A 1 94 ? 3.810 2.461 13.153 1.00 88.38 94 LYS A N 1
ATOM 746 C CA . LYS A 1 94 ? 3.781 1.340 14.104 1.00 88.38 94 LYS A CA 1
ATOM 747 C C . LYS A 1 94 ? 3.941 0.008 13.375 1.00 88.38 94 LYS A C 1
ATOM 749 O O . LYS A 1 94 ? 3.007 -0.475 12.727 1.00 88.38 94 LYS A O 1
ATOM 754 N N . TYR A 1 95 ? 5.122 -0.602 13.468 1.00 88.00 95 TYR A N 1
ATOM 755 C CA . TYR A 1 95 ? 5.481 -1.841 12.756 1.00 88.00 95 TYR A CA 1
ATOM 756 C C . TYR A 1 95 ? 5.693 -3.058 13.676 1.00 88.00 95 TYR A C 1
ATOM 758 O O . TYR A 1 95 ? 5.991 -4.152 13.190 1.00 88.00 95 TYR A O 1
ATOM 766 N N . GLU A 1 96 ? 5.515 -2.903 14.987 1.00 88.75 96 GLU A N 1
ATOM 767 C CA . GLU A 1 96 ? 5.686 -3.960 15.983 1.00 88.75 96 GLU A CA 1
ATOM 768 C C . GLU A 1 96 ? 4.741 -5.147 15.740 1.00 88.75 96 GLU A C 1
ATOM 770 O O . GLU A 1 96 ? 3.545 -4.997 15.516 1.00 88.75 96 GLU A O 1
ATOM 775 N N . ARG A 1 97 ? 5.228 -6.387 15.776 1.00 87.25 97 ARG A N 1
ATOM 776 C CA . ARG A 1 97 ? 4.389 -7.554 15.441 1.00 87.25 97 ARG A CA 1
ATOM 777 C C . ARG A 1 97 ? 3.562 -8.044 16.636 1.00 87.25 97 ARG A C 1
ATOM 779 O O . ARG A 1 97 ? 3.715 -9.181 17.061 1.00 87.25 97 ARG A O 1
ATOM 786 N N . THR A 1 98 ? 2.672 -7.194 17.154 1.00 92.19 98 THR A N 1
ATOM 787 C CA . THR A 1 98 ? 1.784 -7.502 18.293 1.00 92.19 98 THR A CA 1
ATOM 788 C C . THR A 1 98 ? 0.304 -7.532 17.895 1.00 92.19 98 THR A C 1
ATOM 790 O O . THR A 1 98 ? -0.127 -6.848 16.958 1.00 92.19 98 THR A O 1
ATOM 793 N N . ALA A 1 99 ? -0.495 -8.320 18.625 1.00 89.88 99 ALA A N 1
ATOM 794 C CA . ALA A 1 99 ? -1.947 -8.380 18.441 1.00 89.88 99 ALA A CA 1
ATOM 795 C C . ALA A 1 99 ? -2.612 -7.032 18.762 1.00 89.88 99 ALA A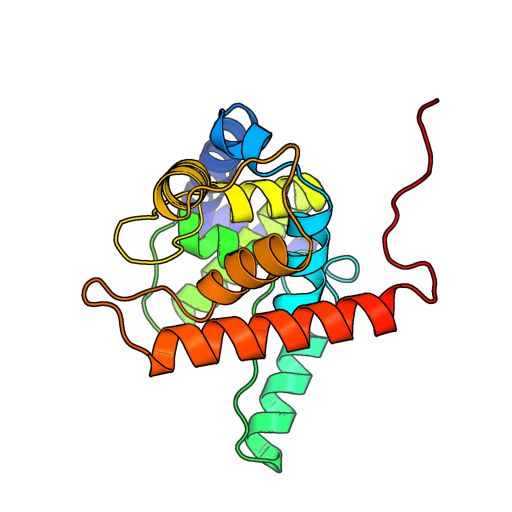 C 1
ATOM 797 O O . ALA A 1 99 ? -3.448 -6.563 17.993 1.00 89.88 99 ALA A O 1
ATOM 798 N N . THR A 1 100 ? -2.172 -6.360 19.831 1.00 90.44 100 THR A N 1
ATOM 799 C CA . THR A 1 100 ? -2.670 -5.039 20.241 1.00 90.44 100 THR A CA 1
ATOM 800 C C . THR A 1 100 ? -2.519 -4.008 19.130 1.00 90.44 100 THR A C 1
ATOM 802 O O . THR A 1 100 ? -3.495 -3.351 18.763 1.00 90.44 100 THR A O 1
ATOM 805 N N . ARG A 1 101 ? -1.329 -3.908 18.520 1.00 92.69 101 ARG A N 1
ATOM 806 C CA . ARG A 1 101 ? -1.116 -3.025 17.368 1.00 92.69 101 ARG A CA 1
ATOM 807 C C . ARG A 1 101 ? -2.042 -3.392 16.210 1.00 92.69 101 ARG A C 1
ATOM 809 O O . ARG A 1 101 ? -2.625 -2.507 15.590 1.00 92.69 101 ARG A O 1
ATOM 816 N N . LYS A 1 102 ? -2.213 -4.687 15.917 1.00 93.00 102 LYS A N 1
ATOM 817 C CA . LYS A 1 102 ? -3.089 -5.136 14.824 1.00 93.00 102 LYS A CA 1
ATOM 818 C C . LYS A 1 102 ? -4.561 -4.777 15.067 1.00 93.00 102 LYS A C 1
ATOM 820 O O . LYS A 1 102 ? -5.236 -4.377 14.123 1.00 93.00 102 LYS A O 1
ATOM 825 N N . ILE A 1 103 ? -5.045 -4.870 16.305 1.00 92.56 103 ILE A N 1
ATOM 826 C CA . ILE A 1 103 ? -6.406 -4.456 16.679 1.00 92.56 103 ILE A CA 1
ATOM 827 C C . ILE A 1 103 ? -6.571 -2.943 16.497 1.00 92.56 103 ILE A C 1
ATOM 829 O O . ILE A 1 103 ? -7.533 -2.513 15.861 1.00 92.56 103 ILE A O 1
ATOM 833 N N . LYS A 1 104 ? -5.609 -2.134 16.964 1.00 93.25 104 LYS A N 1
ATOM 834 C CA . LYS A 1 104 ? -5.617 -0.678 16.735 1.00 93.25 104 LYS A CA 1
ATOM 835 C C . LYS A 1 104 ? -5.643 -0.331 15.243 1.00 93.25 104 LYS A C 1
ATOM 837 O O . LYS A 1 104 ? -6.450 0.494 14.824 1.00 93.25 104 LYS A O 1
ATOM 842 N N . GLU A 1 105 ? -4.822 -1.011 14.438 1.00 95.19 105 GLU A N 1
ATOM 843 C CA . GLU A 1 105 ? -4.779 -0.858 12.977 1.00 95.19 105 GLU A CA 1
ATOM 844 C C . GLU A 1 105 ? -6.158 -1.122 12.349 1.00 95.19 105 GLU A C 1
ATOM 846 O O . GLU A 1 105 ? -6.610 -0.329 11.526 1.00 95.19 105 GLU A O 1
ATOM 851 N N . ILE A 1 106 ? -6.863 -2.179 12.774 1.00 94.94 106 ILE A N 1
ATOM 852 C CA . ILE A 1 106 ? -8.226 -2.498 12.310 1.00 94.94 106 ILE A CA 1
ATOM 853 C C . ILE A 1 106 ? -9.219 -1.394 12.691 1.00 94.94 106 ILE A C 1
ATOM 855 O O . ILE A 1 106 ? -10.000 -0.964 11.843 1.00 94.94 106 ILE A O 1
ATOM 859 N N . ILE A 1 107 ? -9.196 -0.923 13.941 1.00 94.69 107 ILE A N 1
ATOM 860 C CA . ILE A 1 107 ? -10.139 0.095 14.429 1.00 94.69 107 ILE A CA 1
ATOM 861 C C . ILE A 1 107 ? -9.954 1.410 13.663 1.00 94.69 107 ILE A C 1
ATOM 863 O O . ILE A 1 107 ? -10.930 1.977 13.167 1.00 94.69 107 ILE A O 1
ATOM 867 N N . ILE A 1 108 ? -8.707 1.867 13.514 1.00 95.56 108 ILE A N 1
ATOM 868 C CA . ILE A 1 108 ? -8.395 3.086 12.761 1.00 95.56 108 ILE A CA 1
ATOM 869 C C . ILE A 1 108 ? -8.788 2.901 11.290 1.00 95.56 108 ILE A C 1
ATOM 871 O O . ILE A 1 108 ? -9.485 3.750 10.746 1.00 95.56 108 ILE A O 1
ATOM 875 N N . SER A 1 109 ? -8.467 1.761 10.670 1.00 96.94 109 SER A N 1
ATOM 876 C CA . SER A 1 109 ? -8.838 1.467 9.274 1.00 96.94 109 SER A CA 1
ATOM 877 C C . SER A 1 109 ? -10.346 1.525 9.027 1.00 96.94 109 SER A C 1
ATOM 879 O O . SER A 1 109 ? -10.786 2.070 8.014 1.00 96.94 109 SER A O 1
ATOM 881 N N . CYS A 1 110 ? -11.154 1.017 9.964 1.00 96.00 110 CYS A N 1
ATOM 882 C CA . CYS A 1 110 ? -12.612 1.156 9.911 1.00 96.00 110 CYS A CA 1
ATOM 883 C C . CYS A 1 110 ? -13.036 2.630 9.961 1.00 96.00 110 CYS A C 1
ATOM 885 O O . CYS A 1 110 ? -13.906 3.055 9.201 1.00 96.00 110 CYS A O 1
ATOM 887 N N . ALA A 1 111 ? -12.420 3.422 10.845 1.00 94.62 111 ALA A N 1
ATOM 888 C CA . ALA A 1 111 ? -12.719 4.845 10.978 1.00 94.62 111 ALA A CA 1
ATOM 889 C C . ALA A 1 111 ? -12.332 5.646 9.724 1.00 94.62 111 ALA A C 1
ATOM 891 O O . ALA A 1 111 ? -13.057 6.571 9.353 1.00 94.62 111 ALA A O 1
ATOM 892 N N . LEU A 1 112 ? -11.229 5.281 9.063 1.00 95.06 112 LEU A N 1
ATOM 893 C CA . LEU A 1 112 ? -10.806 5.867 7.791 1.00 95.06 112 LEU A CA 1
ATOM 894 C C . LEU A 1 112 ? -11.776 5.521 6.664 1.00 95.06 112 LEU A C 1
ATOM 896 O O . LEU A 1 112 ? -12.243 6.422 5.972 1.00 95.06 112 LEU A O 1
ATOM 900 N N . SER A 1 113 ? -12.146 4.243 6.532 1.00 96.06 113 SER A N 1
ATOM 901 C CA . SER A 1 113 ? -13.100 3.781 5.514 1.00 96.06 113 SER A CA 1
ATOM 902 C C . SER A 1 113 ? -14.495 4.397 5.663 1.00 96.06 113 SER A C 1
ATOM 904 O O . SER A 1 113 ? -15.265 4.369 4.708 1.00 96.06 113 SER A O 1
ATOM 906 N N . ALA A 1 114 ? -14.842 4.907 6.846 1.00 95.12 114 ALA A N 1
ATOM 907 C CA . ALA A 1 114 ? -16.096 5.615 7.088 1.00 95.12 114 ALA A CA 1
ATOM 908 C C . ALA A 1 114 ? -16.027 7.117 6.756 1.00 95.12 114 ALA A C 1
ATOM 910 O O . ALA A 1 114 ? -17.054 7.784 6.793 1.00 95.12 114 ALA A O 1
ATOM 911 N N . THR A 1 115 ? -14.835 7.672 6.515 1.00 95.94 115 THR A N 1
ATOM 912 C CA . THR A 1 115 ? -14.621 9.117 6.296 1.00 95.94 115 THR A CA 1
ATOM 913 C C . THR A 1 115 ? -14.161 9.432 4.878 1.00 95.94 115 THR A C 1
ATOM 915 O O . THR A 1 115 ? -14.612 10.417 4.311 1.00 95.94 115 THR A O 1
ATOM 918 N N . PHE A 1 116 ? -13.289 8.600 4.309 1.00 97.38 116 PHE A N 1
ATOM 919 C CA . PHE A 1 116 ? -12.689 8.824 2.995 1.00 97.38 116 PHE A CA 1
ATOM 920 C C . PHE A 1 116 ? -13.203 7.814 1.973 1.00 97.38 116 PHE A C 1
ATOM 922 O O . PHE A 1 116 ? -13.528 6.670 2.309 1.00 97.38 116 PHE A O 1
ATOM 929 N N . LYS A 1 117 ? -13.236 8.222 0.704 1.00 97.31 117 LYS A N 1
ATOM 930 C CA . LYS A 1 117 ? -13.575 7.338 -0.412 1.00 97.31 117 LYS A CA 1
ATOM 931 C C . LYS A 1 117 ? -12.482 6.282 -0.589 1.00 97.31 117 LYS A C 1
ATOM 933 O O . LYS A 1 117 ? -11.301 6.521 -0.341 1.00 97.31 117 LYS A O 1
ATOM 938 N N . LYS A 1 118 ? -12.864 5.108 -1.101 1.00 96.44 118 LYS A N 1
ATOM 939 C CA . LYS A 1 118 ? -11.931 4.004 -1.399 1.00 96.44 118 LYS A CA 1
ATOM 940 C C . LYS A 1 118 ? -10.768 4.453 -2.290 1.00 96.44 118 LYS A C 1
ATOM 942 O O . LYS A 1 118 ? -9.613 4.185 -1.990 1.00 96.44 118 LYS A O 1
ATOM 947 N N . GLN A 1 119 ? -11.051 5.192 -3.358 1.00 96.94 119 GLN A N 1
ATOM 948 C CA . GLN A 1 119 ? -10.000 5.683 -4.253 1.00 96.94 119 GLN A CA 1
ATOM 949 C C . GLN A 1 119 ? -9.020 6.629 -3.541 1.00 96.94 119 GLN A C 1
ATOM 951 O O . GLN A 1 119 ? -7.814 6.471 -3.698 1.00 96.94 119 GLN A O 1
ATOM 956 N N . GLU A 1 120 ? -9.513 7.539 -2.696 1.00 98.31 120 GLU A N 1
ATOM 957 C CA . GLU A 1 120 ? -8.664 8.454 -1.916 1.00 98.31 120 GLU A CA 1
ATOM 958 C C . GLU A 1 120 ? -7.718 7.677 -0.997 1.00 98.31 120 GLU A C 1
ATOM 960 O O . GLU A 1 120 ? -6.521 7.944 -0.974 1.00 98.31 120 GLU A O 1
ATOM 965 N N . ILE A 1 121 ? -8.219 6.656 -0.293 1.00 98.62 121 ILE A N 1
ATOM 966 C CA . ILE A 1 121 ? -7.389 5.815 0.581 1.00 98.62 121 ILE A CA 1
ATOM 967 C C . ILE A 1 121 ? -6.313 5.073 -0.226 1.00 98.62 121 ILE A C 1
ATOM 969 O O . ILE A 1 121 ? -5.147 5.045 0.178 1.00 98.62 121 ILE A O 1
ATOM 973 N N . ALA A 1 122 ? -6.673 4.495 -1.372 1.00 98.56 122 ALA A N 1
ATOM 974 C CA . ALA A 1 122 ? -5.722 3.802 -2.233 1.00 98.56 122 ALA A CA 1
ATOM 975 C C . ALA A 1 122 ? -4.620 4.738 -2.757 1.00 98.56 122 ALA A C 1
ATOM 977 O O . ALA A 1 122 ? -3.436 4.398 -2.677 1.00 98.56 122 ALA A O 1
ATOM 978 N N . TYR A 1 123 ? -4.981 5.935 -3.225 1.00 98.69 123 TYR A N 1
ATOM 979 C CA . TYR A 1 123 ? -4.014 6.927 -3.697 1.00 98.69 123 TYR A CA 1
ATOM 980 C C . TYR A 1 123 ? -3.152 7.488 -2.566 1.00 98.69 123 TYR A C 1
ATOM 982 O O . TYR A 1 123 ? -1.938 7.600 -2.731 1.00 98.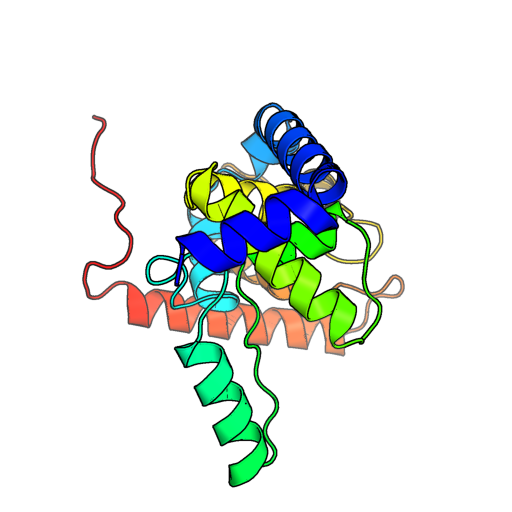69 123 TYR A O 1
ATOM 990 N N . CYS A 1 124 ? -3.720 7.731 -1.384 1.00 98.75 124 CYS A N 1
ATOM 991 C CA . CYS A 1 124 ? -2.950 8.085 -0.193 1.00 98.75 124 CYS A CA 1
ATOM 992 C C . CYS A 1 124 ? -1.913 7.008 0.143 1.00 98.75 124 CYS A C 1
ATOM 994 O O . CYS A 1 124 ? -0.757 7.333 0.422 1.00 98.75 124 CYS A O 1
ATOM 996 N N . TYR A 1 125 ? -2.277 5.728 0.042 1.00 98.75 125 TYR A N 1
ATOM 997 C CA . TYR A 1 125 ? -1.332 4.640 0.270 1.00 98.75 125 TYR A CA 1
ATOM 998 C C . TYR A 1 125 ? -0.211 4.610 -0.772 1.00 98.75 125 TYR A C 1
ATOM 1000 O O . TYR A 1 125 ? 0.961 4.615 -0.400 1.00 98.75 125 TYR A O 1
ATOM 1008 N N . ILE A 1 126 ? -0.541 4.669 -2.064 1.00 98.75 126 ILE A N 1
ATOM 1009 C CA . ILE A 1 126 ? 0.457 4.726 -3.146 1.00 98.75 126 ILE A CA 1
ATOM 1010 C C . ILE A 1 126 ? 1.395 5.923 -2.950 1.00 98.75 126 ILE A C 1
ATOM 1012 O O . ILE A 1 126 ? 2.612 5.791 -3.087 1.00 98.75 126 ILE A O 1
ATOM 1016 N N . SER A 1 127 ? 0.844 7.080 -2.589 1.00 98.56 127 SER A N 1
ATOM 1017 C CA . SER A 1 127 ? 1.602 8.321 -2.448 1.00 98.56 127 SER A CA 1
ATOM 1018 C C . SER A 1 127 ? 2.654 8.266 -1.333 1.00 98.56 127 SER A C 1
ATOM 1020 O O . SER A 1 127 ? 3.742 8.813 -1.509 1.00 98.56 127 SER A O 1
ATOM 1022 N N . THR A 1 128 ? 2.366 7.572 -0.224 1.00 97.94 128 THR A N 1
ATOM 1023 C CA . THR A 1 128 ? 3.171 7.599 1.016 1.00 97.94 128 THR A CA 1
ATOM 1024 C C . THR A 1 128 ? 3.928 6.312 1.321 1.00 97.94 128 THR A C 1
ATOM 1026 O O . THR A 1 128 ? 4.722 6.271 2.259 1.00 97.94 128 THR A O 1
ATOM 1029 N N . ALA A 1 129 ? 3.694 5.240 0.566 1.00 97.75 129 ALA A N 1
ATOM 1030 C CA . ALA A 1 129 ? 4.330 3.967 0.849 1.00 97.75 129 ALA A CA 1
ATOM 1031 C C . ALA A 1 129 ? 5.852 3.979 0.618 1.00 97.75 129 ALA A C 1
ATOM 1033 O O . ALA A 1 129 ? 6.395 4.717 -0.206 1.00 97.75 129 ALA A O 1
ATOM 1034 N N . TYR A 1 130 ? 6.535 3.079 1.328 1.00 97.00 130 TYR A N 1
ATOM 1035 C CA . TYR A 1 130 ? 7.955 2.805 1.142 1.00 97.00 130 TYR A CA 1
ATOM 1036 C C . TYR A 1 130 ? 8.179 1.759 0.043 1.00 97.00 130 TYR A C 1
ATOM 1038 O O . TYR A 1 130 ? 7.710 0.625 0.144 1.00 97.00 130 TYR A O 1
ATOM 1046 N N . TYR A 1 131 ? 8.964 2.116 -0.973 1.00 96.81 131 TYR A N 1
ATOM 1047 C CA . TYR A 1 131 ? 9.279 1.265 -2.128 1.00 96.81 131 TYR A CA 1
ATOM 1048 C C . TYR A 1 131 ? 10.700 0.667 -2.081 1.00 96.81 131 TYR A C 1
ATOM 1050 O O . TYR A 1 131 ? 11.061 -0.151 -2.936 1.00 96.81 131 TYR A O 1
ATOM 1058 N N . GLY A 1 132 ? 11.516 1.031 -1.084 1.00 94.88 132 GLY A N 1
ATOM 1059 C CA . GLY A 1 132 ? 12.901 0.564 -0.934 1.00 94.88 132 GLY A CA 1
ATOM 1060 C C . GLY A 1 132 ? 13.964 1.626 -1.205 1.00 94.88 132 GLY A C 1
ATOM 1061 O O . GLY A 1 132 ? 13.727 2.576 -1.938 1.00 94.88 132 GLY A O 1
ATOM 1062 N N . TRP A 1 133 ? 15.154 1.459 -0.625 1.00 91.25 133 TRP A N 1
ATOM 1063 C CA . TRP A 1 133 ? 16.357 2.271 -0.872 1.00 91.25 133 TRP A CA 1
ATOM 1064 C C . TRP A 1 133 ? 16.104 3.790 -0.998 1.00 91.25 133 TRP A C 1
ATOM 1066 O O . TRP A 1 133 ? 16.390 4.422 -2.018 1.00 91.25 133 TRP A O 1
ATOM 1076 N N . GLY A 1 134 ? 15.534 4.385 0.051 1.00 91.81 134 GLY A N 1
ATOM 1077 C CA . GLY A 1 134 ? 15.258 5.825 0.107 1.00 91.81 134 GLY A CA 1
ATOM 1078 C C . GLY A 1 134 ? 14.084 6.293 -0.760 1.00 91.81 134 GLY A C 1
ATOM 1079 O O . GLY A 1 134 ? 13.867 7.491 -0.861 1.00 91.81 134 GLY A O 1
ATOM 1080 N N . MET A 1 135 ? 13.325 5.382 -1.376 1.00 96.88 135 MET A N 1
ATOM 1081 C CA . MET A 1 135 ? 12.030 5.684 -1.991 1.00 96.88 135 MET A CA 1
ATOM 1082 C C . MET A 1 135 ? 10.938 5.624 -0.914 1.00 96.88 135 MET A C 1
ATOM 1084 O O . MET A 1 135 ? 10.256 4.610 -0.772 1.00 96.88 135 MET A O 1
ATOM 1088 N N . ASN A 1 136 ? 10.812 6.688 -0.123 1.00 96.62 136 ASN A N 1
ATOM 1089 C CA . ASN A 1 136 ? 9.862 6.807 0.991 1.00 96.62 136 ASN A CA 1
ATOM 1090 C C . ASN A 1 136 ? 8.493 7.374 0.570 1.00 96.62 136 ASN A C 1
ATOM 1092 O O . ASN A 1 136 ? 7.631 7.578 1.416 1.00 96.62 136 ASN A O 1
ATOM 1096 N N . ASN A 1 137 ? 8.311 7.673 -0.715 1.00 97.62 137 ASN A N 1
ATOM 1097 C CA . ASN A 1 137 ? 7.056 8.110 -1.318 1.00 97.62 137 ASN A CA 1
ATOM 1098 C C . ASN A 1 137 ? 7.097 7.879 -2.837 1.00 97.62 137 ASN A C 1
ATOM 1100 O O . ASN A 1 137 ? 8.133 7.502 -3.405 1.00 97.62 137 ASN A O 1
ATOM 1104 N N . ILE A 1 138 ? 5.965 8.122 -3.499 1.00 98.19 138 ILE A N 1
ATOM 1105 C CA . ILE A 1 138 ? 5.819 7.892 -4.939 1.00 98.19 138 ILE A CA 1
ATOM 1106 C C . ILE A 1 138 ? 6.739 8.780 -5.785 1.00 98.19 138 ILE A C 1
ATOM 1108 O O . ILE A 1 138 ? 7.325 8.296 -6.751 1.00 98.19 138 ILE A O 1
ATOM 1112 N N . GLN A 1 139 ? 6.942 10.046 -5.407 1.00 98.12 139 GLN A N 1
ATOM 1113 C CA . GLN A 1 139 ? 7.804 10.968 -6.150 1.00 98.12 139 GLN A CA 1
ATOM 1114 C C . GLN A 1 139 ? 9.258 10.489 -6.156 1.00 98.12 139 GLN A C 1
ATOM 1116 O O . GLN A 1 139 ? 9.903 10.448 -7.207 1.00 98.12 139 GLN A O 1
ATOM 1121 N N . GLN A 1 140 ? 9.770 10.071 -4.998 1.00 98.12 140 GLN A N 1
ATOM 1122 C CA . GLN A 1 140 ? 11.112 9.502 -4.886 1.00 98.12 140 GLN A CA 1
ATOM 1123 C C . GLN A 1 140 ? 11.228 8.198 -5.679 1.00 98.12 140 GLN A C 1
ATOM 1125 O O . GLN A 1 140 ? 12.256 7.965 -6.317 1.00 98.12 140 GLN A O 1
ATOM 1130 N N . ALA A 1 141 ? 10.177 7.372 -5.695 1.00 97.88 141 ALA A N 1
ATOM 1131 C CA . ALA A 1 141 ? 10.159 6.157 -6.499 1.00 97.88 141 ALA A CA 1
ATOM 1132 C C . ALA A 1 141 ? 10.212 6.446 -8.005 1.00 97.88 141 ALA A C 1
ATOM 1134 O O . ALA A 1 141 ? 11.006 5.830 -8.716 1.00 97.88 141 ALA A O 1
ATOM 1135 N N . TYR A 1 142 ? 9.429 7.412 -8.484 1.00 98.00 142 TYR A N 1
ATOM 1136 C CA . TYR A 1 142 ? 9.425 7.826 -9.887 1.00 98.00 142 TYR A CA 1
ATOM 1137 C C . TYR A 1 142 ? 10.777 8.376 -10.323 1.00 98.00 142 TYR A C 1
ATOM 1139 O O . TYR A 1 142 ? 11.334 7.903 -11.312 1.00 98.00 142 TYR A O 1
ATOM 1147 N N . SER A 1 143 ? 11.335 9.311 -9.550 1.00 97.25 143 SER A N 1
ATOM 1148 C CA . SER A 1 143 ? 12.652 9.893 -9.825 1.00 97.25 143 SER A CA 1
ATOM 1149 C C . SER A 1 143 ? 13.729 8.809 -9.895 1.00 97.25 143 SER A C 1
ATOM 1151 O O . SER A 1 143 ? 14.452 8.679 -10.884 1.00 97.25 143 SER A O 1
ATOM 1153 N N . ARG A 1 144 ? 13.771 7.935 -8.885 1.00 95.62 144 ARG A N 1
ATOM 1154 C CA . ARG A 1 144 ? 14.774 6.876 -8.787 1.00 95.62 144 ARG A CA 1
ATOM 1155 C C . ARG A 1 144 ? 14.680 5.839 -9.903 1.00 95.62 144 ARG A C 1
ATOM 1157 O O . ARG A 1 144 ? 15.704 5.374 -10.403 1.00 95.62 144 ARG A O 1
ATOM 1164 N N . LEU A 1 145 ? 13.463 5.437 -10.254 1.00 95.56 145 LEU A N 1
ATOM 1165 C CA . LEU A 1 145 ? 13.204 4.433 -11.285 1.00 95.56 145 LEU A CA 1
ATOM 1166 C C . LEU A 1 145 ? 13.112 5.043 -12.690 1.00 95.56 145 LEU A C 1
ATOM 1168 O O . LEU A 1 145 ? 12.873 4.300 -13.642 1.00 95.56 145 LEU A O 1
ATOM 1172 N N . LYS A 1 146 ? 13.325 6.363 -12.815 1.00 97.06 146 LYS A N 1
ATOM 1173 C CA . LYS A 1 146 ? 13.214 7.135 -14.059 1.00 97.06 146 LYS A CA 1
ATOM 1174 C C . LYS A 1 146 ? 11.872 6.895 -14.762 1.00 97.06 146 LYS A C 1
ATOM 1176 O O . LYS A 1 146 ? 11.822 6.641 -15.963 1.00 97.06 146 LYS A O 1
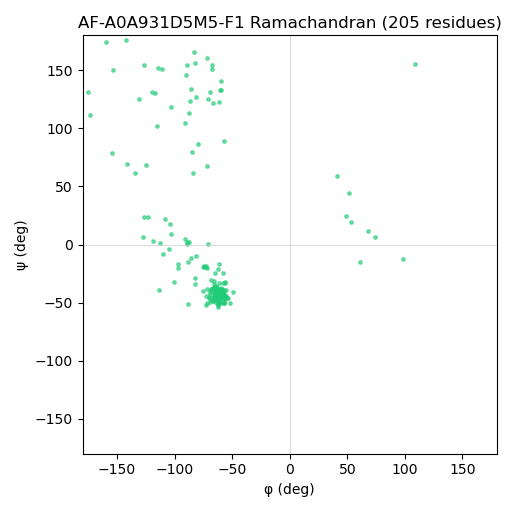ATOM 1181 N N . LEU A 1 147 ? 10.789 6.908 -13.985 1.00 97.19 147 LEU A N 1
ATOM 1182 C CA . LEU A 1 147 ? 9.427 6.732 -14.485 1.00 97.19 147 LEU A CA 1
ATOM 1183 C C . LEU A 1 147 ? 8.818 8.082 -14.858 1.00 97.19 147 LEU A C 1
ATOM 1185 O O . LEU A 1 147 ? 9.043 9.085 -14.183 1.00 97.19 147 LEU A O 1
ATOM 1189 N N . ASN A 1 148 ? 7.994 8.074 -15.900 1.00 96.38 148 ASN A N 1
ATOM 1190 C CA . ASN A 1 148 ? 7.163 9.198 -16.302 1.00 96.38 148 ASN A CA 1
ATOM 1191 C C . ASN A 1 148 ? 5.696 8.773 -16.175 1.00 96.38 148 ASN A C 1
ATOM 1193 O O . ASN A 1 148 ? 5.329 7.693 -16.632 1.00 96.38 148 ASN A O 1
ATOM 1197 N N . ASN A 1 149 ? 4.875 9.598 -15.522 1.00 93.94 149 ASN A N 1
ATOM 1198 C CA . ASN A 1 149 ? 3.482 9.256 -15.251 1.00 93.94 149 ASN A CA 1
ATOM 1199 C C . ASN A 1 149 ? 2.644 9.174 -16.529 1.00 93.94 149 ASN A C 1
ATOM 1201 O O . ASN A 1 149 ? 1.822 8.270 -16.650 1.00 93.94 149 ASN A O 1
ATOM 1205 N N . SER A 1 150 ? 2.900 10.061 -17.492 1.00 94.44 150 SER A N 1
ATOM 1206 C CA . SER A 1 150 ? 2.145 10.136 -18.747 1.00 94.44 150 SER A CA 1
ATOM 1207 C C . SER A 1 150 ? 2.458 8.988 -19.711 1.00 94.44 150 SER A C 1
ATOM 1209 O O . SER A 1 150 ? 1.679 8.723 -20.616 1.00 94.44 150 SER A O 1
ATOM 1211 N N . SER A 1 151 ? 3.588 8.297 -19.528 1.00 96.44 151 SER A N 1
ATOM 1212 C CA . SER A 1 151 ? 4.000 7.145 -20.346 1.00 96.44 151 SER A CA 1
ATOM 1213 C C . SER A 1 151 ? 4.239 5.883 -19.513 1.00 96.44 151 SER A C 1
ATOM 1215 O O . SER A 1 151 ? 4.982 4.982 -19.913 1.00 96.44 151 SER A O 1
ATOM 1217 N N . LEU A 1 152 ? 3.614 5.808 -18.333 1.00 97.69 152 LEU A N 1
ATOM 1218 C CA . LEU A 1 152 ? 3.753 4.670 -17.438 1.00 97.69 152 LEU A CA 1
ATOM 1219 C C . LEU A 1 152 ? 3.126 3.424 -18.071 1.00 97.69 152 LEU A C 1
ATOM 1221 O O . LEU A 1 152 ? 1.935 3.379 -18.355 1.00 97.69 152 LEU A O 1
ATOM 1225 N N . THR A 1 153 ? 3.921 2.375 -18.251 1.00 98.06 153 THR A N 1
ATOM 1226 C CA . THR A 1 153 ? 3.422 1.091 -18.763 1.00 98.06 153 THR A CA 1
ATOM 1227 C C . THR A 1 153 ? 2.793 0.245 -17.653 1.00 98.06 153 THR A C 1
ATOM 1229 O O . THR A 1 153 ? 3.183 0.333 -16.484 1.00 98.06 153 THR A O 1
ATOM 1232 N N . GLN A 1 154 ? 1.897 -0.680 -18.018 1.00 97.12 154 GLN A N 1
ATOM 1233 C CA . GLN A 1 154 ? 1.290 -1.625 -17.068 1.00 97.12 154 GLN A CA 1
ATOM 1234 C C . GLN A 1 154 ? 2.347 -2.436 -16.294 1.00 97.12 154 GLN A C 1
ATOM 1236 O O . GLN A 1 154 ? 2.226 -2.635 -15.085 1.00 97.12 154 GLN A O 1
ATOM 1241 N N . LEU A 1 155 ? 3.429 -2.856 -16.962 1.00 98.06 155 LEU A N 1
ATOM 1242 C CA . LEU A 1 155 ? 4.525 -3.576 -16.310 1.00 98.06 155 LEU A CA 1
ATOM 1243 C C . LEU A 1 155 ? 5.297 -2.688 -15.322 1.00 98.06 155 LEU A C 1
ATOM 1245 O O . LEU A 1 155 ? 5.709 -3.178 -14.270 1.00 98.06 155 LEU A O 1
ATOM 1249 N N . GLN A 1 156 ? 5.518 -1.407 -15.635 1.00 98.38 156 GLN A N 1
ATOM 1250 C CA . GLN A 1 156 ? 6.162 -0.471 -14.706 1.00 98.38 156 GLN A CA 1
ATOM 1251 C C . GLN A 1 156 ? 5.283 -0.212 -13.481 1.00 98.38 156 GLN A C 1
ATOM 1253 O O . GLN A 1 156 ? 5.789 -0.316 -12.363 1.00 98.38 156 GLN A O 1
ATOM 1258 N N . ALA A 1 157 ? 3.981 0.019 -13.674 1.00 98.44 157 ALA A N 1
ATOM 1259 C CA . ALA A 1 157 ? 3.014 0.160 -12.588 1.00 98.44 157 ALA A CA 1
ATOM 1260 C C . ALA A 1 157 ? 2.996 -1.087 -11.685 1.00 98.44 157 ALA A C 1
ATOM 1262 O O . ALA A 1 157 ? 3.205 -0.995 -10.475 1.00 98.44 157 ALA A O 1
ATOM 1263 N N . ALA A 1 158 ? 2.876 -2.281 -12.275 1.00 98.44 158 ALA A N 1
ATOM 1264 C CA . ALA A 1 158 ? 2.890 -3.540 -11.534 1.00 98.44 158 ALA A CA 1
ATOM 1265 C C . ALA A 1 158 ? 4.225 -3.785 -10.806 1.00 98.44 158 ALA A C 1
ATOM 1267 O O . ALA A 1 158 ? 4.237 -4.276 -9.677 1.00 98.44 158 ALA A O 1
ATOM 1268 N N . LYS A 1 159 ? 5.366 -3.417 -11.408 1.00 98.31 159 LYS A N 1
ATOM 1269 C CA . LYS A 1 159 ? 6.686 -3.464 -10.753 1.00 98.31 159 LYS A CA 1
ATOM 1270 C C . LYS A 1 159 ? 6.802 -2.482 -9.594 1.00 98.31 159 LYS A C 1
ATOM 1272 O O . LYS A 1 159 ? 7.530 -2.773 -8.642 1.00 98.31 159 LYS A O 1
ATOM 1277 N N . LEU A 1 160 ? 6.164 -1.323 -9.687 1.00 98.12 160 LEU A N 1
ATOM 1278 C CA . LEU A 1 160 ? 6.158 -0.334 -8.621 1.00 98.12 160 LEU A CA 1
ATOM 1279 C C . LEU A 1 160 ? 5.335 -0.845 -7.435 1.00 98.12 160 LEU A C 1
ATOM 1281 O O . LEU A 1 160 ? 5.864 -0.939 -6.333 1.00 98.12 160 LEU A O 1
ATOM 1285 N N . ILE A 1 161 ? 4.118 -1.334 -7.673 1.00 98.31 161 ILE A N 1
ATOM 1286 C CA . ILE A 1 161 ? 3.286 -1.955 -6.630 1.00 98.31 161 ILE A CA 1
ATOM 1287 C C . ILE A 1 161 ? 3.942 -3.213 -6.040 1.00 98.31 161 ILE A C 1
ATOM 1289 O O . ILE A 1 161 ? 3.934 -3.415 -4.828 1.00 98.31 161 ILE A O 1
ATOM 1293 N N . ALA A 1 162 ? 4.600 -4.045 -6.853 1.00 97.94 162 ALA A N 1
ATOM 1294 C CA . ALA A 1 162 ? 5.314 -5.225 -6.361 1.00 97.94 162 ALA A CA 1
ATOM 1295 C C . ALA A 1 162 ? 6.406 -4.895 -5.321 1.00 97.94 162 ALA A C 1
ATOM 1297 O O . ALA A 1 162 ? 6.741 -5.753 -4.497 1.00 97.94 162 ALA A O 1
ATOM 1298 N N . ARG A 1 163 ? 6.949 -3.668 -5.328 1.00 97.56 163 ARG A N 1
ATOM 1299 C CA . ARG A 1 163 ? 7.929 -3.207 -4.333 1.00 97.56 163 ARG A CA 1
ATOM 1300 C C . ARG A 1 163 ? 7.333 -2.955 -2.954 1.00 97.56 163 ARG A C 1
ATOM 1302 O O . ARG A 1 163 ? 8.086 -3.032 -1.995 1.00 97.56 163 ARG A O 1
ATOM 1309 N N . LEU A 1 164 ? 6.022 -2.758 -2.824 1.00 96.44 164 LEU A N 1
ATOM 1310 C CA . LEU A 1 164 ? 5.370 -2.646 -1.513 1.00 96.44 164 LEU A CA 1
ATOM 1311 C C . LEU A 1 164 ? 5.593 -3.916 -0.679 1.00 96.44 164 LEU A C 1
ATOM 1313 O O . LEU A 1 164 ? 5.929 -3.864 0.502 1.00 96.44 164 LEU A O 1
ATOM 1317 N N . ARG A 1 165 ? 5.504 -5.081 -1.335 1.00 93.81 165 ARG A N 1
ATOM 1318 C CA . ARG A 1 165 ? 5.821 -6.383 -0.732 1.00 93.81 165 ARG A CA 1
ATOM 1319 C C . ARG A 1 165 ? 7.316 -6.696 -0.732 1.00 93.81 165 ARG A C 1
ATOM 1321 O O . ARG A 1 165 ? 7.811 -7.378 0.167 1.00 93.81 165 ARG A O 1
ATOM 1328 N N . TYR A 1 166 ? 8.031 -6.256 -1.762 1.00 95.56 166 TYR A N 1
ATOM 1329 C CA . TYR A 1 166 ? 9.447 -6.554 -1.961 1.00 95.56 166 TYR A CA 1
ATOM 1330 C C . TYR A 1 166 ? 10.264 -5.268 -2.116 1.00 95.56 166 TYR A C 1
ATOM 1332 O O . TYR A 1 166 ? 10.801 -5.037 -3.203 1.00 95.56 166 TYR A O 1
ATOM 1340 N N . PRO A 1 167 ? 10.415 -4.460 -1.048 1.00 93.81 167 PRO A N 1
ATOM 1341 C CA . PRO A 1 167 ? 11.144 -3.202 -1.141 1.00 93.81 167 PRO A CA 1
ATOM 1342 C C . PRO A 1 167 ? 12.582 -3.466 -1.580 1.00 93.81 167 PRO A C 1
ATOM 1344 O O . PRO A 1 167 ? 13.191 -4.479 -1.204 1.00 93.81 167 PRO A O 1
ATOM 1347 N N . GLU A 1 168 ? 13.103 -2.596 -2.436 1.00 89.88 168 GLU A N 1
ATOM 1348 C CA . GLU A 1 168 ? 14.460 -2.715 -2.962 1.00 89.88 168 GLU A CA 1
ATOM 1349 C C . GLU A 1 168 ? 15.490 -2.405 -1.850 1.00 89.88 168 GLU A C 1
ATOM 1351 O O . GLU A 1 168 ? 15.386 -1.366 -1.196 1.00 89.88 168 GLU A O 1
ATOM 1356 N N . PRO A 1 169 ? 16.455 -3.301 -1.563 1.00 91.19 169 PRO A N 1
ATOM 1357 C CA . PRO A 1 169 ? 17.506 -3.037 -0.586 1.00 91.19 169 PRO A CA 1
ATOM 1358 C C . PRO A 1 169 ? 18.503 -2.007 -1.127 1.00 91.19 169 PRO A C 1
ATOM 1360 O O . PRO A 1 169 ? 18.626 -1.833 -2.338 1.00 91.19 169 PRO A O 1
ATOM 1363 N N . GLN A 1 170 ? 19.267 -1.379 -0.229 1.00 90.19 170 GLN A N 1
ATOM 1364 C CA . GLN A 1 170 ? 20.277 -0.381 -0.601 1.00 90.19 170 GLN A CA 1
ATOM 1365 C C . GLN A 1 170 ? 21.311 -0.919 -1.593 1.00 90.19 170 GLN A C 1
ATOM 1367 O O . GLN A 1 170 ? 21.635 -0.250 -2.568 1.00 90.19 170 GLN A O 1
ATOM 1372 N N . LYS A 1 171 ? 21.824 -2.131 -1.352 1.00 91.56 171 LYS A N 1
ATOM 1373 C CA . LYS A 1 171 ? 22.704 -2.835 -2.291 1.00 91.56 171 LYS A CA 1
ATOM 1374 C C . LYS A 1 171 ? 21.830 -3.633 -3.264 1.00 91.56 171 LYS A C 1
ATOM 1376 O O . LYS A 1 171 ? 21.180 -4.579 -2.812 1.00 91.56 171 LYS A O 1
ATOM 1381 N N . PRO A 1 172 ? 21.782 -3.298 -4.567 1.00 85.75 172 PRO A N 1
ATOM 1382 C CA . PRO A 1 172 ? 20.908 -3.986 -5.510 1.00 85.75 172 PRO A CA 1
ATOM 1383 C C . PRO A 1 172 ? 21.229 -5.481 -5.607 1.00 85.75 172 PRO A C 1
ATOM 1385 O O . PRO A 1 172 ? 22.378 -5.874 -5.783 1.00 85.75 172 PRO A O 1
ATOM 1388 N N . GLN A 1 173 ? 20.198 -6.324 -5.547 1.00 91.94 173 GLN A N 1
ATOM 1389 C CA . GLN A 1 173 ? 20.335 -7.780 -5.638 1.00 91.94 173 GLN A CA 1
ATOM 1390 C C . GLN A 1 173 ? 19.549 -8.318 -6.835 1.00 91.94 173 GLN A C 1
ATOM 1392 O O . GLN A 1 173 ? 18.360 -8.017 -6.989 1.00 91.94 173 GLN A O 1
ATOM 1397 N N . LYS A 1 174 ? 20.181 -9.169 -7.658 1.00 92.75 174 LYS A N 1
ATOM 1398 C CA . LYS A 1 174 ? 19.519 -9.830 -8.801 1.00 92.75 174 LYS A CA 1
ATOM 1399 C C . LYS A 1 174 ? 18.273 -10.608 -8.357 1.00 92.75 174 LYS A C 1
ATOM 1401 O O . LYS A 1 174 ? 17.206 -10.449 -8.947 1.00 92.75 174 LYS A O 1
ATOM 1406 N N . SER A 1 175 ? 18.374 -11.349 -7.253 1.00 94.62 175 SER A N 1
ATOM 1407 C CA . SER A 1 175 ? 17.263 -12.110 -6.666 1.00 94.62 175 SER A CA 1
ATOM 1408 C C . SER A 1 175 ? 16.077 -11.222 -6.262 1.00 94.62 175 SER A C 1
ATOM 1410 O O . SER A 1 175 ? 14.922 -11.595 -6.470 1.00 94.62 175 SER A O 1
ATOM 1412 N N . ARG A 1 176 ? 16.325 -10.010 -5.739 1.00 95.06 176 ARG A N 1
ATOM 1413 C CA . ARG A 1 176 ? 15.257 -9.050 -5.417 1.00 95.06 176 ARG A CA 1
ATOM 1414 C C . ARG A 1 176 ? 14.556 -8.551 -6.675 1.00 95.06 176 ARG A C 1
ATOM 1416 O O . ARG A 1 176 ? 13.327 -8.553 -6.717 1.00 95.06 176 ARG A O 1
ATOM 1423 N N . LYS A 1 177 ? 15.320 -8.169 -7.702 1.00 94.31 177 LYS A N 1
ATOM 1424 C CA . LYS A 1 177 ? 14.764 -7.727 -8.991 1.00 94.31 177 LYS A CA 1
ATOM 1425 C C . LYS A 1 177 ? 13.900 -8.817 -9.628 1.00 94.31 177 LYS A C 1
ATOM 1427 O O . LYS A 1 177 ? 12.822 -8.517 -10.138 1.00 94.31 177 LYS A O 1
ATOM 1432 N N . GLN A 1 178 ? 14.322 -10.078 -9.526 1.00 96.88 178 GLN A N 1
ATOM 1433 C CA . GLN A 1 178 ? 13.546 -11.221 -10.002 1.00 96.88 178 GLN A CA 1
ATOM 1434 C C . GLN A 1 178 ? 12.243 -11.405 -9.212 1.00 96.88 178 GLN A C 1
ATOM 1436 O O . GLN A 1 178 ? 11.189 -11.541 -9.827 1.00 96.88 178 GLN A O 1
ATOM 1441 N N . LYS A 1 179 ? 12.271 -11.323 -7.872 1.00 97.38 179 LYS A N 1
ATOM 1442 C CA . LYS A 1 179 ? 11.049 -11.374 -7.041 1.00 97.38 179 LYS A CA 1
ATOM 1443 C C . LYS A 1 179 ? 10.051 -10.274 -7.412 1.00 97.38 179 LYS A C 1
ATOM 1445 O O . LYS A 1 179 ? 8.865 -10.557 -7.560 1.00 97.38 179 LYS A O 1
ATOM 1450 N N . ILE A 1 180 ? 10.532 -9.045 -7.614 1.00 97.62 180 ILE A N 1
ATOM 1451 C CA . ILE A 1 180 ? 9.705 -7.914 -8.060 1.00 97.62 180 ILE A CA 1
ATOM 1452 C C . ILE A 1 180 ? 9.087 -8.207 -9.433 1.00 97.62 180 ILE A C 1
ATOM 1454 O O . ILE A 1 180 ? 7.888 -8.016 -9.612 1.00 97.62 180 ILE A O 1
ATOM 1458 N N . LEU A 1 181 ? 9.875 -8.696 -10.396 1.00 97.88 181 LEU A N 1
ATOM 1459 C CA . LEU A 1 181 ? 9.386 -9.004 -11.743 1.00 97.88 181 LEU A CA 1
ATOM 1460 C C . LEU A 1 181 ? 8.340 -10.127 -11.742 1.00 97.88 181 LEU A C 1
ATOM 1462 O O . LEU A 1 181 ? 7.303 -9.984 -12.383 1.00 97.88 181 LEU A O 1
ATOM 1466 N N . LEU A 1 182 ? 8.591 -11.222 -11.021 1.00 98.12 182 LEU A N 1
ATOM 1467 C CA . LEU A 1 182 ? 7.650 -12.340 -10.912 1.00 98.12 182 LEU A CA 1
ATOM 1468 C C . LEU A 1 182 ? 6.336 -11.893 -10.267 1.00 98.12 182 LEU A C 1
ATOM 1470 O O . LEU A 1 182 ? 5.258 -12.210 -10.764 1.00 98.12 182 LEU A O 1
ATOM 1474 N N . ARG A 1 183 ? 6.420 -11.088 -9.204 1.00 97.25 183 ARG A N 1
ATOM 1475 C CA . ARG A 1 183 ? 5.241 -10.512 -8.559 1.00 97.25 183 ARG A CA 1
ATOM 1476 C C . ARG A 1 183 ? 4.485 -9.563 -9.488 1.00 97.25 183 ARG A C 1
ATOM 1478 O O . ARG A 1 183 ? 3.264 -9.633 -9.518 1.00 97.25 183 ARG A O 1
ATOM 1485 N N . ALA A 1 184 ? 5.184 -8.724 -10.250 1.00 98.25 184 ALA A N 1
ATOM 1486 C CA . ALA A 1 184 ? 4.565 -7.823 -11.219 1.00 98.25 184 ALA A CA 1
ATOM 1487 C C . ALA A 1 184 ? 3.804 -8.596 -12.306 1.00 98.25 184 ALA A C 1
ATOM 1489 O O . ALA A 1 184 ? 2.656 -8.275 -12.587 1.00 98.25 184 ALA A O 1
ATOM 1490 N N . ARG A 1 185 ? 4.401 -9.663 -12.856 1.00 98.12 185 ARG A N 1
ATOM 1491 C CA . ARG A 1 185 ? 3.730 -10.539 -13.831 1.00 98.12 185 ARG A CA 1
ATOM 1492 C C . ARG A 1 185 ? 2.484 -11.198 -13.246 1.00 98.12 185 ARG A C 1
ATOM 1494 O O . ARG A 1 185 ? 1.450 -11.201 -13.896 1.00 98.12 185 ARG A O 1
ATOM 1501 N N . TYR A 1 186 ? 2.563 -11.688 -12.009 1.00 96.31 186 TYR A N 1
ATOM 1502 C CA . TYR A 1 186 ? 1.401 -12.239 -11.313 1.00 96.31 186 TYR A CA 1
ATOM 1503 C C . TYR A 1 186 ? 0.295 -11.192 -11.093 1.00 96.31 186 TYR A C 1
ATOM 1505 O O . TYR A 1 186 ? -0.875 -11.500 -11.269 1.00 96.31 186 TYR A O 1
ATOM 1513 N N . ILE A 1 187 ? 0.640 -9.946 -10.745 1.00 96.69 187 ILE A N 1
ATOM 1514 C CA . ILE A 1 187 ? -0.344 -8.852 -10.641 1.00 96.69 187 ILE A CA 1
ATOM 1515 C C . ILE A 1 187 ? -1.014 -8.601 -11.997 1.00 96.69 187 ILE A C 1
ATOM 1517 O O . ILE A 1 187 ? -2.233 -8.501 -12.053 1.00 96.69 187 ILE A O 1
ATOM 1521 N N . MET A 1 188 ? -0.242 -8.547 -13.083 1.00 96.62 188 MET A N 1
ATOM 1522 C CA . MET A 1 188 ? -0.789 -8.354 -14.431 1.00 96.62 188 MET A CA 1
ATOM 1523 C C . MET A 1 188 ? -1.710 -9.499 -14.861 1.00 96.62 188 MET A C 1
ATOM 1525 O O . MET A 1 188 ? -2.723 -9.254 -15.508 1.00 96.62 188 MET A O 1
ATOM 1529 N N . ASP A 1 189 ? -1.382 -10.737 -14.494 1.00 95.19 189 ASP A N 1
ATOM 1530 C CA . ASP A 1 189 ? -2.241 -11.896 -14.741 1.00 95.19 189 ASP A CA 1
ATOM 1531 C C . ASP A 1 189 ? -3.568 -11.792 -13.973 1.00 95.19 189 ASP A C 1
ATOM 1533 O O . ASP A 1 189 ? -4.643 -11.945 -14.549 1.00 95.19 189 ASP A O 1
ATOM 1537 N N . LEU A 1 190 ? -3.514 -11.401 -12.694 1.00 92.19 190 LEU A N 1
ATOM 1538 C CA . LEU A 1 190 ? -4.722 -11.113 -11.920 1.00 92.19 190 LEU A CA 1
ATOM 1539 C C . LEU A 1 190 ? -5.569 -10.011 -12.565 1.00 92.19 190 LEU A C 1
ATOM 1541 O O . LEU A 1 190 ? -6.784 -10.157 -12.628 1.00 92.19 190 LEU A O 1
ATOM 1545 N N . GLN A 1 191 ? -4.954 -8.932 -13.058 1.00 90.88 191 GLN A N 1
ATOM 1546 C CA . GLN A 1 191 ? -5.683 -7.853 -13.730 1.00 90.88 191 GLN A CA 1
ATOM 1547 C C . GLN A 1 191 ? -6.443 -8.371 -14.956 1.00 90.88 191 GLN A C 1
ATOM 1549 O O . GLN A 1 191 ? -7.629 -8.092 -15.081 1.00 90.88 191 GLN A O 1
ATOM 1554 N N . LYS A 1 192 ? -5.810 -9.196 -15.802 1.00 87.50 192 LYS A N 1
ATOM 1555 C CA . LYS A 1 192 ? -6.466 -9.801 -16.976 1.00 87.50 192 LYS A CA 1
ATOM 1556 C C . LYS A 1 192 ? -7.663 -10.670 -16.593 1.00 87.50 192 LYS A C 1
ATOM 1558 O O . LYS A 1 192 ? -8.719 -10.553 -17.202 1.00 87.50 192 LYS A O 1
ATOM 1563 N N . ASN A 1 193 ? -7.504 -11.492 -15.557 1.00 74.75 193 ASN A N 1
ATOM 1564 C CA . ASN A 1 193 ? -8.545 -12.411 -15.093 1.00 74.75 193 ASN A CA 1
ATOM 1565 C C . ASN A 1 193 ? -9.699 -11.701 -14.355 1.00 74.75 193 ASN A C 1
ATOM 1567 O O . ASN A 1 193 ? -10.781 -12.266 -14.218 1.00 74.75 193 ASN A O 1
ATOM 1571 N N . HIS A 1 194 ? -9.483 -10.471 -13.872 1.00 64.25 194 HIS A N 1
ATOM 1572 C CA . HIS A 1 194 ? -10.500 -9.644 -13.212 1.00 64.25 194 HIS A CA 1
ATOM 1573 C C . HIS A 1 194 ? -11.170 -8.620 -14.147 1.00 64.25 194 HIS A C 1
ATOM 1575 O O . HIS A 1 194 ? -12.253 -8.138 -13.823 1.00 64.25 194 HIS A O 1
ATOM 1581 N N . SER A 1 195 ? -10.595 -8.320 -15.317 1.00 52.91 195 SER A N 1
ATOM 1582 C CA . SER A 1 195 ? -11.187 -7.423 -16.325 1.00 52.91 195 SER A CA 1
ATOM 1583 C C . SER A 1 195 ? -12.416 -7.996 -17.050 1.00 52.91 195 SER A C 1
ATOM 1585 O O . SER A 1 195 ? -12.988 -7.310 -17.889 1.00 52.91 195 SER A O 1
ATOM 1587 N N . THR A 1 196 ? -12.863 -9.216 -16.732 1.00 39.28 196 THR A N 1
ATOM 1588 C CA . THR A 1 196 ? -13.992 -9.876 -17.412 1.00 39.28 196 THR A CA 1
ATOM 1589 C C . THR A 1 196 ? -15.316 -9.911 -16.644 1.00 39.28 196 THR A C 1
ATOM 1591 O O . THR A 1 196 ? -16.162 -10.704 -17.038 1.00 39.28 196 THR A O 1
ATOM 1594 N N . LYS A 1 197 ? -15.552 -9.092 -15.601 1.00 39.66 197 LYS A N 1
ATOM 1595 C CA . LYS A 1 197 ? -16.917 -8.782 -15.088 1.00 39.66 197 LYS A CA 1
ATOM 1596 C C . LYS A 1 197 ? -16.915 -7.699 -13.986 1.00 39.66 197 LYS A C 1
ATOM 1598 O O . LYS A 1 197 ? -16.445 -7.938 -12.879 1.00 39.66 197 LYS A O 1
ATOM 1603 N N . GLU A 1 198 ? -17.460 -6.525 -14.313 1.00 45.62 198 GLU A N 1
ATOM 1604 C CA . GLU A 1 198 ? -18.224 -5.588 -13.447 1.00 45.62 198 GLU A CA 1
ATOM 1605 C C . GLU A 1 198 ? -17.596 -4.926 -12.194 1.00 45.62 198 GLU A C 1
ATOM 1607 O O . GLU A 1 198 ? -18.129 -3.924 -11.726 1.00 45.62 198 GLU A O 1
ATOM 1612 N N . ASP A 1 199 ? -16.460 -5.369 -11.656 1.00 47.75 199 ASP A N 1
ATOM 1613 C CA . ASP A 1 199 ? -16.053 -4.979 -10.289 1.00 47.75 199 ASP A CA 1
ATOM 1614 C C . ASP A 1 199 ? -15.210 -3.685 -10.158 1.00 47.75 199 ASP A C 1
ATOM 1616 O O . ASP A 1 199 ? -14.817 -3.350 -9.045 1.00 47.75 199 ASP A O 1
ATOM 1620 N N . LEU A 1 200 ? -14.893 -2.932 -11.223 1.00 50.94 200 LEU A N 1
ATOM 1621 C CA . LEU A 1 200 ? -14.048 -1.725 -11.078 1.00 50.94 200 LEU A CA 1
ATOM 1622 C C . LEU A 1 200 ? -14.811 -0.430 -10.774 1.00 50.94 200 LEU A C 1
ATOM 1624 O O . LEU A 1 200 ? -14.172 0.527 -10.341 1.00 50.94 200 LEU A O 1
ATOM 1628 N N . GLY A 1 201 ? -16.138 -0.376 -10.950 1.00 43.38 201 GLY A N 1
ATOM 1629 C CA . GLY A 1 201 ? -16.933 0.822 -10.628 1.00 43.38 201 GLY A CA 1
ATOM 1630 C C . GLY A 1 201 ? -16.425 2.116 -11.284 1.00 43.38 201 GLY A C 1
ATOM 1631 O O . GLY A 1 201 ? -16.736 3.209 -10.812 1.00 43.38 201 GLY A O 1
ATOM 1632 N N . ILE A 1 202 ? -15.622 1.996 -12.345 1.00 46.28 202 ILE A N 1
ATOM 1633 C CA . ILE A 1 202 ? -15.217 3.105 -13.198 1.00 46.28 202 ILE A CA 1
ATOM 1634 C C . ILE A 1 202 ? -16.407 3.319 -14.125 1.00 46.28 202 ILE A C 1
ATOM 1636 O O . ILE A 1 202 ? -16.510 2.706 -15.184 1.00 46.28 202 ILE A O 1
ATOM 1640 N N . ASN A 1 203 ? -17.371 4.117 -13.668 1.00 35.72 203 ASN A N 1
ATOM 1641 C CA . ASN A 1 203 ? -18.360 4.669 -14.577 1.00 35.72 203 ASN A CA 1
ATOM 1642 C C . ASN A 1 203 ? -17.602 5.525 -15.590 1.00 35.72 203 ASN A C 1
ATOM 1644 O O . ASN A 1 203 ? -16.910 6.469 -15.204 1.00 35.72 203 ASN A O 1
ATOM 1648 N N . ASN A 1 204 ? -17.768 5.201 -16.872 1.00 39.06 204 ASN A N 1
ATOM 1649 C CA . ASN A 1 204 ? -17.546 6.131 -17.970 1.00 39.06 204 ASN A CA 1
ATOM 1650 C C . ASN A 1 204 ? -18.458 7.343 -17.739 1.00 39.06 204 ASN A C 1
ATOM 1652 O O . ASN A 1 204 ? -19.618 7.351 -18.140 1.00 39.06 204 ASN A O 1
ATOM 1656 N N . ALA A 1 205 ? -17.955 8.330 -17.010 1.00 33.50 205 ALA A N 1
ATOM 1657 C CA . ALA A 1 205 ? -18.629 9.588 -16.757 1.00 33.50 205 ALA A CA 1
ATOM 1658 C C . ALA A 1 205 ? -17.598 10.716 -16.793 1.00 33.50 205 ALA A C 1
ATOM 1660 O O . ALA A 1 205 ? -17.257 11.294 -15.766 1.00 33.50 205 ALA A O 1
ATOM 1661 N N . ALA A 1 206 ? -17.080 10.977 -17.988 1.00 30.61 206 ALA A N 1
ATOM 1662 C CA . ALA A 1 206 ? -16.906 12.313 -18.548 1.00 30.61 206 ALA A CA 1
ATOM 1663 C C . ALA A 1 206 ? -16.397 12.158 -19.986 1.00 30.61 206 ALA A C 1
ATOM 1665 O O . ALA A 1 206 ? -15.505 11.354 -20.247 1.00 30.61 206 ALA A O 1
ATOM 1666 N N . ILE A 1 207 ? -17.059 12.892 -20.875 1.00 36.47 207 ILE A N 1
ATOM 1667 C CA . ILE A 1 207 ? -16.750 13.123 -22.290 1.00 36.47 207 ILE A CA 1
ATOM 1668 C C . ILE A 1 207 ? -15.297 13.575 -22.465 1.00 36.47 207 ILE A C 1
ATOM 1670 O O . ILE A 1 207 ? -14.837 14.368 -21.610 1.00 36.47 207 ILE A O 1
#

Nearest PDB structures (foldseek):
  3nb6-assembly1_A-2  TM=8.665E-01  e=1.121E-06  Aquifex aeolicus
  3hzs-assembly1_A  TM=7.688E-01  e=4.203E-05  Staphylococcus aureus subsp. aureus MW2
  3vms-assembly1_A  TM=7.193E-01  e=2.424E-05  Staphylococcus aureus subsp. aureus Mu50
  3vmt-assembly2_B  TM=7.179E-01  e=1.005E-04  Staphylococcus aureus subsp. aureus Mu50
  3dwk-assembly2_B  TM=6.393E-01  e=1.197E-03  Staphylococcus aureus subsp. aureus COL

InterPro domains:
  IPR001264 Glycosyl transferase, family 51 [PF00912] (39-189)
  IPR023346 Lysozyme-like domain superfamily [SSF53955] (38-191)
  IPR036950 Transglycosylase domain [G3DSA:1.10.3810.10] (19-202)
  IPR050396 Glycosyltransferase 51/Transpeptidase [PTHR32282] (39-192)

Mean predicted aligned error: 5.98 Å